Protein AF-A0A2G8LM24-F1 (afdb_monomer_lite)

Secondary structure (DSSP, 8-state):
--HHHHHHHTT----EEEESTTS-THHHHHHHHHT--EEEE-SSTT--HHHHHHHHHGGGS---GGGPEEEEEEEEEEE-TT--EEEEEEEE-TTEEEEEEEEEEE-SPPPTTS-SEEEEEE-TT--EE-TTSTTEEEETTTTEEEEE--SBPPSEEEEEEEEES-TTS-EEEEEEEEEEESSTTPPPEEEEEEEE-S---TTS-PPPEEEEEEEETTEE-TT--EEEEE--TTS--EEEEEP--S---

Sequence (249 aa):
MSMLDEYIRNDVTIDAVAITTAASPNLVELTTSTGGRLYLQTDSPSSTGLRDALNANSGGAAISDFGTRVQLQLAVAVFGVGDRRMQGSVVIDETVGRLTTFEFTYFHPNPPGRAAVSITVTSPSGQTFHRFSQVYEDDLAFKKVIIRIPDIAEPGEWRYVIYNQDTTVAHDVIVSIASYLSQEGVDPIIISSFLCGLRIGVDNNKEVVVYADVRRRFFPVVGSTVIATVETPIGVPVELQLNDNGAGM

Organism: Stichopus japonicus (NCBI:txid307972)

pLDDT: mean 82.22, std 14.05, range [34.19, 98.44]

Radius of gyration: 20.58 Å; chains: 1; bounding box: 59×48×51 Å

Foldseek 3Di:
DDPLVVCCVVLHADEDEAEELPGDPVNLVSNLSSVHYYFYQYPDPQGCRVVLSVVVPVPPDPDALQNDKFWQDKGKDWAAQPRFKDKDKTFDALFWFAFKKKKKAKDDQQDPPHAQKWKWKAAPVGDIDTPVDPQWDQPNVRSMIMGTDPQGGDGGMMMMMIGGNHSHHIIMMIITIITGTNDPPRFDWDKDKDWDDNDPDPPDPTDIDIDMFTDGPPHGDPPDFDWDWDDDSPDDIDIDTDDPPVPPD

Structure (mmCIF, N/CA/C/O backbone):
data_AF-A0A2G8LM24-F1
#
_entry.id   AF-A0A2G8LM24-F1
#
loop_
_atom_site.group_PDB
_atom_site.id
_atom_site.type_symbol
_atom_site.label_atom_id
_atom_site.label_alt_id
_atom_site.label_comp_id
_atom_site.label_asym_id
_atom_site.label_entity_id
_atom_site.label_seq_id
_atom_site.pdbx_PDB_ins_code
_atom_site.Cartn_x
_atom_site.Cartn_y
_atom_site.Cartn_z
_atom_site.occupancy
_atom_site.B_iso_or_equiv
_atom_site.auth_seq_id
_atom_site.auth_comp_id
_atom_site.auth_asym_id
_atom_site.auth_atom_id
_atom_site.pdbx_PDB_model_num
ATOM 1 N N . MET A 1 1 ? 39.903 -14.310 -17.449 1.00 56.62 1 MET A N 1
ATOM 2 C CA . MET A 1 1 ? 38.569 -14.938 -17.387 1.00 56.62 1 MET A CA 1
ATOM 3 C C . MET A 1 1 ? 37.718 -14.015 -16.544 1.00 56.62 1 MET A C 1
ATOM 5 O O . MET A 1 1 ? 38.196 -13.641 -15.478 1.00 56.62 1 MET A O 1
ATOM 9 N N . SER A 1 2 ? 36.592 -13.523 -17.060 1.00 80.62 2 SER A N 1
ATOM 10 C CA . SER A 1 2 ? 35.772 -12.577 -16.298 1.00 80.62 2 SER A CA 1
ATOM 11 C C . SER A 1 2 ? 34.953 -13.323 -15.241 1.00 80.62 2 SER A C 1
ATOM 13 O O . SER A 1 2 ? 34.679 -14.512 -15.395 1.00 80.62 2 SER A O 1
ATOM 15 N N . MET A 1 3 ? 34.560 -12.629 -14.172 1.00 81.12 3 MET A N 1
ATOM 16 C CA . MET A 1 3 ? 33.678 -13.186 -13.138 1.00 81.12 3 MET A CA 1
ATOM 17 C C . MET A 1 3 ? 32.321 -13.618 -13.727 1.00 81.12 3 MET A C 1
ATOM 19 O O . MET A 1 3 ? 31.734 -14.600 -13.289 1.00 81.12 3 MET A O 1
ATOM 23 N N . LEU A 1 4 ? 31.857 -12.929 -14.776 1.00 83.31 4 LEU A N 1
ATOM 24 C CA . LEU A 1 4 ? 30.632 -13.271 -15.495 1.00 83.31 4 LEU A CA 1
ATOM 25 C C . LEU A 1 4 ? 30.734 -14.626 -16.215 1.00 83.31 4 LEU A C 1
ATOM 27 O O . LEU A 1 4 ? 29.811 -15.433 -16.130 1.00 83.31 4 LEU A O 1
ATOM 31 N N . ASP A 1 5 ? 31.871 -14.910 -16.860 1.00 85.88 5 ASP A N 1
ATOM 32 C CA . ASP A 1 5 ? 32.105 -16.199 -17.533 1.00 85.88 5 ASP A CA 1
ATOM 33 C C . ASP A 1 5 ? 32.083 -17.373 -16.546 1.00 85.88 5 ASP A C 1
ATOM 35 O O . ASP A 1 5 ? 31.736 -18.500 -16.904 1.00 85.88 5 ASP A O 1
ATOM 39 N N . GLU A 1 6 ? 32.485 -17.118 -15.300 1.00 89.75 6 GLU A N 1
ATOM 40 C CA . GLU A 1 6 ? 32.458 -18.102 -14.226 1.00 89.75 6 GLU A CA 1
ATOM 41 C C . GLU A 1 6 ? 31.028 -18.383 -13.753 1.00 89.75 6 GLU A C 1
ATOM 43 O O . GLU A 1 6 ? 30.678 -19.549 -13.582 1.00 89.75 6 GLU A O 1
ATOM 48 N N . TYR A 1 7 ? 30.177 -17.362 -13.617 1.00 89.19 7 TYR A N 1
ATOM 49 C CA . TYR A 1 7 ? 28.769 -17.555 -13.249 1.00 89.19 7 TYR A CA 1
ATOM 50 C C . TYR A 1 7 ? 27.999 -18.364 -14.288 1.00 89.19 7 TYR A C 1
ATOM 52 O O . TYR A 1 7 ? 27.331 -19.333 -13.936 1.00 89.19 7 TYR A O 1
ATOM 60 N N . ILE A 1 8 ? 28.164 -18.032 -15.570 1.00 86.94 8 ILE A N 1
ATOM 61 C CA . ILE A 1 8 ? 27.498 -18.746 -16.667 1.00 86.94 8 ILE A CA 1
ATOM 62 C C . ILE A 1 8 ? 27.958 -20.208 -16.714 1.00 86.94 8 ILE A C 1
ATOM 64 O O . ILE A 1 8 ? 27.146 -21.115 -16.870 1.00 86.94 8 ILE A O 1
ATOM 68 N N . ARG A 1 9 ? 29.263 -20.464 -16.551 1.00 90.06 9 ARG A N 1
ATOM 69 C CA . ARG A 1 9 ? 29.802 -21.833 -16.578 1.00 90.06 9 ARG A CA 1
ATOM 70 C C . ARG A 1 9 ? 29.302 -22.690 -15.415 1.00 90.06 9 ARG A C 1
ATOM 72 O O . ARG A 1 9 ? 29.170 -23.898 -15.582 1.00 90.06 9 ARG A O 1
ATOM 79 N N . ASN A 1 10 ? 29.078 -22.078 -14.256 1.00 90.62 10 ASN A N 1
ATOM 80 C CA . ASN A 1 10 ? 28.607 -22.763 -13.055 1.00 90.62 10 ASN A CA 1
ATOM 81 C C . ASN A 1 10 ? 27.074 -22.770 -12.922 1.00 90.62 10 ASN A C 1
ATOM 83 O O . ASN A 1 10 ? 26.583 -23.130 -11.857 1.00 90.62 10 ASN A O 1
ATOM 87 N N . ASP A 1 11 ? 26.337 -22.383 -13.971 1.00 88.06 11 ASP A N 1
ATOM 88 C CA . ASP A 1 11 ? 24.866 -22.349 -13.986 1.00 88.06 11 ASP A CA 1
ATOM 89 C C . ASP A 1 11 ? 24.276 -21.501 -12.839 1.00 88.06 11 ASP A C 1
ATOM 91 O O . ASP A 1 11 ? 23.285 -21.847 -12.199 1.00 88.06 11 ASP A O 1
ATOM 95 N N . VAL A 1 12 ? 24.943 -20.382 -12.530 1.00 89.12 12 VAL A N 1
ATOM 96 C CA . VAL A 1 12 ? 24.529 -19.445 -11.481 1.00 89.12 12 VAL A CA 1
ATOM 97 C C . VAL A 1 12 ? 23.612 -18.387 -12.081 1.00 89.12 12 VAL A C 1
ATOM 99 O O . VAL A 1 12 ? 24.047 -17.600 -12.921 1.00 89.12 12 VAL A O 1
ATOM 102 N N . THR A 1 13 ? 22.374 -18.315 -11.592 1.00 83.56 13 THR A N 1
ATOM 103 C CA . THR A 1 13 ? 21.420 -17.239 -11.898 1.00 83.56 13 THR A CA 1
ATOM 104 C C . THR A 1 13 ? 21.580 -16.083 -10.910 1.00 83.56 13 THR A C 1
ATOM 106 O O . THR A 1 13 ? 21.601 -16.303 -9.698 1.00 83.56 13 THR A O 1
ATOM 109 N N . ILE A 1 14 ? 21.685 -14.846 -11.409 1.00 84.69 14 ILE A N 1
ATOM 110 C CA . ILE A 1 14 ? 21.817 -13.644 -10.574 1.00 84.69 14 ILE A CA 1
ATOM 111 C C . ILE A 1 14 ? 20.586 -12.760 -10.736 1.00 84.69 14 ILE A C 1
ATOM 113 O O . ILE A 1 14 ? 20.402 -12.145 -11.784 1.00 84.69 14 ILE A O 1
ATOM 117 N N . ASP A 1 15 ? 19.811 -12.624 -9.663 1.00 83.75 15 ASP A N 1
ATOM 118 C CA . ASP A 1 15 ? 18.812 -11.565 -9.527 1.00 83.75 15 ASP A CA 1
ATOM 119 C C . ASP A 1 15 ? 19.445 -10.327 -8.879 1.00 83.75 15 ASP A C 1
ATOM 121 O O . ASP A 1 15 ? 20.231 -10.437 -7.934 1.00 83.75 15 ASP A O 1
ATOM 125 N N . ALA A 1 16 ? 19.101 -9.133 -9.362 1.00 84.62 16 ALA A N 1
ATOM 126 C CA . ALA A 1 16 ? 19.636 -7.879 -8.841 1.00 84.62 16 ALA A CA 1
ATOM 127 C C . ALA A 1 16 ? 18.543 -6.843 -8.574 1.00 84.62 16 ALA A C 1
ATOM 129 O O . ALA A 1 16 ? 17.555 -6.736 -9.301 1.00 84.62 16 ALA A O 1
ATOM 130 N N . VAL A 1 17 ? 18.776 -6.025 -7.546 1.00 86.06 17 VAL A N 1
ATOM 131 C CA . VAL A 1 17 ? 17.967 -4.845 -7.233 1.00 86.06 17 VAL A CA 1
ATOM 132 C C . VAL A 1 17 ? 18.848 -3.611 -7.363 1.00 86.06 17 VAL A C 1
ATOM 134 O O . VAL A 1 17 ? 19.755 -3.392 -6.562 1.00 86.06 17 VAL A O 1
ATOM 137 N N . ALA A 1 18 ? 18.593 -2.815 -8.394 1.00 86.75 18 ALA A N 1
ATOM 138 C CA . ALA A 1 18 ? 19.191 -1.507 -8.583 1.00 86.75 18 ALA A CA 1
ATOM 139 C C . ALA A 1 18 ? 18.440 -0.493 -7.712 1.00 86.75 18 ALA A C 1
ATOM 141 O O . ALA A 1 18 ? 17.243 -0.289 -7.889 1.00 86.75 18 ALA A O 1
ATOM 142 N N . ILE A 1 19 ? 19.134 0.122 -6.756 1.00 84.75 19 ILE A N 1
ATOM 143 C CA . ILE A 1 19 ? 18.567 1.155 -5.884 1.00 84.75 19 ILE A CA 1
ATOM 144 C C . ILE A 1 19 ? 19.110 2.503 -6.344 1.00 84.75 19 ILE A C 1
ATOM 146 O O . ILE A 1 19 ? 20.329 2.660 -6.412 1.00 84.75 19 ILE A O 1
ATOM 150 N N . THR A 1 20 ? 18.215 3.461 -6.588 1.00 81.88 20 THR A N 1
ATOM 151 C CA . THR A 1 20 ? 18.439 4.791 -7.188 1.00 81.88 20 THR A CA 1
ATOM 152 C C . THR A 1 20 ? 18.642 4.776 -8.703 1.00 81.88 20 THR A C 1
ATOM 154 O O . THR A 1 20 ? 19.037 3.773 -9.302 1.00 81.88 20 THR A O 1
ATOM 157 N N . THR A 1 21 ? 18.423 5.930 -9.335 1.00 80.19 21 THR A N 1
ATOM 158 C CA . THR A 1 21 ? 18.701 6.133 -10.769 1.00 80.19 21 THR A CA 1
ATOM 159 C C . THR A 1 21 ? 20.199 6.125 -11.096 1.00 80.19 21 THR A C 1
ATOM 161 O O . THR A 1 21 ? 20.579 5.933 -12.250 1.00 80.19 21 THR A O 1
ATOM 164 N N . ALA A 1 22 ? 21.058 6.266 -10.080 1.00 83.06 22 ALA A N 1
ATOM 165 C CA . ALA A 1 22 ? 22.516 6.219 -10.186 1.00 83.06 22 ALA A CA 1
ATOM 166 C C . ALA A 1 22 ? 23.106 4.803 -10.019 1.00 83.06 22 ALA A C 1
ATOM 168 O O . ALA A 1 22 ? 24.329 4.644 -9.954 1.00 83.06 22 ALA A O 1
ATOM 169 N N . ALA A 1 23 ? 22.261 3.771 -9.916 1.00 81.94 23 ALA A N 1
ATOM 170 C CA . ALA A 1 23 ? 22.704 2.389 -9.800 1.00 81.94 23 ALA A CA 1
ATOM 171 C C . ALA A 1 23 ? 23.573 1.951 -10.995 1.00 81.94 23 ALA A C 1
ATOM 173 O O . ALA A 1 23 ? 23.405 2.406 -12.126 1.00 81.94 23 ALA A O 1
ATOM 174 N N . SER A 1 24 ? 24.511 1.034 -10.738 1.00 80.75 24 SER A N 1
ATOM 175 C CA . SER A 1 24 ? 25.479 0.597 -11.749 1.00 80.75 24 SER A CA 1
ATOM 176 C C . SER A 1 24 ? 24.794 -0.070 -12.953 1.00 80.75 24 SER A C 1
ATOM 178 O O . SER A 1 24 ? 24.070 -1.054 -12.764 1.00 80.75 24 SER A O 1
ATOM 180 N N . PRO A 1 25 ? 25.074 0.371 -14.196 1.00 77.19 25 PRO A N 1
ATOM 181 C CA . PRO A 1 25 ? 24.492 -0.230 -15.398 1.00 77.19 25 PRO A CA 1
ATOM 182 C C . PRO A 1 25 ? 24.966 -1.673 -15.626 1.00 77.19 25 PRO A C 1
ATOM 184 O O . PRO A 1 25 ? 24.280 -2.451 -16.286 1.00 77.19 25 PRO A O 1
ATOM 187 N N . ASN A 1 26 ? 26.091 -2.073 -15.021 1.00 82.06 26 ASN A N 1
ATOM 188 C CA . ASN A 1 26 ? 26.637 -3.430 -15.133 1.00 82.06 26 ASN A CA 1
ATOM 189 C C . ASN A 1 26 ? 25.689 -4.501 -14.557 1.00 82.06 26 ASN A C 1
ATOM 191 O O . ASN A 1 26 ? 25.803 -5.675 -14.905 1.00 82.06 26 ASN A O 1
ATOM 195 N N . LEU A 1 27 ? 24.736 -4.115 -13.697 1.00 82.88 27 LEU A N 1
ATOM 196 C CA . LEU A 1 27 ? 23.710 -5.023 -13.171 1.00 82.88 27 LEU A CA 1
ATOM 197 C C . LEU A 1 27 ? 22.793 -5.567 -14.277 1.00 82.88 27 LEU A C 1
ATOM 199 O O . LEU A 1 27 ? 22.326 -6.701 -14.182 1.00 82.88 27 LEU A O 1
ATOM 203 N N . VAL A 1 28 ? 22.577 -4.795 -15.347 1.00 81.12 28 VAL A N 1
ATOM 204 C CA . VAL A 1 28 ? 21.793 -5.230 -16.512 1.00 81.12 28 VAL A CA 1
ATOM 205 C C . VAL A 1 28 ? 22.499 -6.375 -17.232 1.00 81.12 28 VAL A C 1
ATOM 207 O O . VAL A 1 28 ? 21.876 -7.383 -17.560 1.00 81.12 28 VAL A O 1
ATOM 210 N N . GLU A 1 29 ? 23.808 -6.246 -17.452 1.00 82.12 29 GLU A N 1
ATOM 211 C CA . GLU A 1 29 ? 24.601 -7.270 -18.135 1.00 82.12 29 GLU A CA 1
ATOM 212 C C . GLU A 1 29 ? 24.690 -8.555 -17.307 1.00 82.12 29 GLU A C 1
ATOM 214 O O . GLU A 1 29 ? 24.510 -9.645 -17.852 1.00 82.12 29 GLU A O 1
ATOM 219 N N . LEU A 1 30 ? 24.896 -8.431 -15.992 1.00 83.56 30 LEU A N 1
ATOM 220 C CA . LEU A 1 30 ? 24.971 -9.566 -15.069 1.00 83.56 30 LEU A CA 1
ATOM 221 C C . LEU A 1 30 ? 23.670 -10.375 -15.031 1.00 83.56 30 LEU A C 1
ATOM 223 O O . LEU A 1 30 ? 23.699 -11.592 -15.211 1.00 83.56 30 LEU A O 1
ATOM 227 N N . THR A 1 31 ? 22.535 -9.706 -14.832 1.00 84.31 31 THR A N 1
ATOM 228 C CA . THR A 1 31 ? 21.215 -10.359 -14.754 1.00 84.31 31 THR A CA 1
ATOM 229 C C . THR A 1 31 ? 20.830 -10.985 -16.093 1.00 84.31 31 THR A C 1
ATOM 231 O O . THR A 1 31 ? 20.528 -12.173 -16.159 1.00 84.31 31 THR A O 1
ATOM 234 N N . THR A 1 32 ? 20.956 -10.234 -17.194 1.00 79.19 32 THR A N 1
ATOM 235 C CA . THR A 1 32 ? 20.586 -10.716 -18.536 1.00 79.19 32 THR A CA 1
ATOM 236 C C . THR A 1 32 ? 21.427 -11.917 -18.968 1.00 79.19 32 THR A C 1
ATOM 238 O O . THR A 1 32 ? 20.904 -12.858 -19.561 1.00 79.19 32 THR A O 1
ATOM 241 N N . SER A 1 33 ? 22.731 -11.901 -18.683 1.00 80.75 33 SER A N 1
ATOM 242 C CA . SER A 1 33 ? 23.648 -12.959 -19.127 1.00 80.75 33 SER A CA 1
ATOM 243 C C . SER A 1 33 ? 23.535 -14.241 -18.300 1.00 80.75 33 SER A C 1
ATOM 245 O O . SER A 1 33 ? 23.891 -15.308 -18.791 1.00 80.75 33 SER A O 1
ATOM 247 N N . THR A 1 34 ? 23.030 -14.149 -17.067 1.00 84.69 34 THR A N 1
ATOM 248 C CA . THR A 1 34 ? 22.798 -15.298 -16.175 1.00 84.69 34 THR A CA 1
ATOM 249 C C . THR A 1 34 ? 21.340 -15.773 -16.167 1.00 84.69 34 THR A C 1
ATOM 251 O O . THR A 1 34 ? 20.999 -16.709 -15.448 1.00 84.69 34 THR A O 1
ATOM 254 N N . GLY A 1 35 ? 20.469 -15.138 -16.963 1.00 78.56 35 GLY A N 1
ATOM 255 C CA . GLY A 1 35 ? 19.037 -15.449 -17.021 1.00 78.56 35 GLY A CA 1
ATOM 256 C C . GLY A 1 35 ? 18.244 -15.023 -15.780 1.00 78.56 35 GLY A C 1
ATOM 257 O O . GLY A 1 35 ? 17.120 -15.486 -15.598 1.00 78.56 35 GLY A O 1
ATOM 258 N N . GLY A 1 36 ? 18.817 -14.175 -14.925 1.00 78.44 36 GLY A N 1
ATOM 259 C CA . GLY A 1 36 ? 18.148 -13.647 -13.740 1.00 78.44 36 GLY A CA 1
ATOM 260 C C . GLY A 1 36 ? 17.340 -12.380 -14.015 1.00 78.44 36 GLY A C 1
ATOM 261 O O . GLY A 1 36 ? 17.227 -11.901 -15.146 1.00 78.44 36 GLY A O 1
ATOM 262 N N . ARG A 1 37 ? 16.746 -11.833 -12.957 1.00 79.69 37 ARG A N 1
ATOM 263 C CA . ARG A 1 37 ? 15.811 -10.705 -12.988 1.00 79.69 37 ARG A CA 1
ATOM 264 C C . ARG A 1 37 ? 16.464 -9.434 -12.462 1.00 79.69 37 ARG A C 1
ATOM 266 O O . ARG A 1 37 ? 17.217 -9.455 -11.492 1.00 79.69 37 ARG A O 1
ATOM 273 N N . LEU A 1 38 ? 16.126 -8.306 -13.077 1.00 81.94 38 LEU A N 1
ATOM 274 C CA . LEU A 1 38 ? 16.531 -6.982 -12.620 1.00 81.94 38 LEU A CA 1
ATOM 275 C C . LEU A 1 38 ? 15.306 -6.202 -12.156 1.00 81.94 38 LEU A C 1
ATOM 277 O O . LEU A 1 38 ? 14.361 -6.019 -12.921 1.00 81.94 38 LEU A O 1
ATOM 281 N N . TYR A 1 39 ? 15.370 -5.685 -10.936 1.00 83.00 39 TYR A N 1
ATOM 282 C CA . TYR A 1 39 ? 14.397 -4.740 -10.401 1.00 83.00 39 TYR A CA 1
ATOM 283 C C . TYR A 1 39 ? 15.057 -3.381 -10.216 1.00 83.00 39 TYR A C 1
ATOM 285 O O . TYR A 1 39 ? 16.223 -3.304 -9.823 1.00 83.00 39 TYR A O 1
ATOM 293 N N . LEU A 1 40 ? 14.312 -2.311 -10.476 1.00 81.31 40 LEU A N 1
ATOM 294 C CA . LEU A 1 40 ? 14.790 -0.942 -10.333 1.00 81.31 40 LEU A CA 1
ATOM 295 C C . LEU A 1 40 ? 13.912 -0.194 -9.335 1.00 81.31 40 LEU A C 1
ATOM 297 O O . LEU A 1 40 ? 12.732 0.017 -9.584 1.00 81.31 40 LEU A O 1
ATOM 301 N N . GLN A 1 41 ? 14.510 0.236 -8.231 1.00 82.69 41 GLN A N 1
ATOM 302 C CA . GLN A 1 41 ? 13.952 1.262 -7.367 1.00 82.69 41 GLN A CA 1
ATOM 303 C C . GLN A 1 41 ? 14.508 2.613 -7.825 1.00 82.69 41 GLN A C 1
ATOM 305 O O . GLN A 1 41 ? 15.678 2.903 -7.576 1.00 82.69 41 GLN A O 1
ATOM 310 N N . THR A 1 42 ? 13.697 3.432 -8.495 1.00 82.25 42 THR A N 1
ATOM 311 C CA . THR A 1 42 ? 14.103 4.796 -8.858 1.00 82.25 42 THR A CA 1
ATOM 312 C C . THR A 1 42 ? 14.087 5.718 -7.635 1.00 82.25 42 THR A C 1
ATOM 314 O O . THR A 1 42 ? 13.618 5.351 -6.554 1.00 82.25 42 THR A O 1
ATOM 317 N N . ASP A 1 43 ? 14.600 6.936 -7.810 1.00 77.62 43 ASP A N 1
ATOM 318 C CA . ASP A 1 43 ? 14.520 7.995 -6.796 1.00 77.62 43 ASP A CA 1
ATOM 319 C C . ASP A 1 43 ? 13.113 8.611 -6.703 1.00 77.62 43 ASP A C 1
ATOM 321 O O . ASP A 1 43 ? 12.868 9.477 -5.863 1.00 77.62 43 ASP A O 1
ATOM 325 N N . SER A 1 44 ? 12.178 8.171 -7.558 1.00 74.81 44 SER A N 1
ATOM 326 C CA . SER A 1 44 ? 10.781 8.573 -7.467 1.00 74.81 44 SER A CA 1
ATOM 327 C C . SER A 1 44 ? 10.153 8.020 -6.184 1.00 74.81 44 SER A C 1
ATOM 329 O O . SER A 1 44 ? 10.283 6.822 -5.908 1.00 74.81 44 SER A O 1
ATOM 331 N N . PRO A 1 45 ? 9.386 8.829 -5.432 1.00 64.00 45 PRO A N 1
ATOM 332 C CA . PRO A 1 45 ? 8.647 8.337 -4.274 1.00 64.00 45 PRO A CA 1
ATOM 333 C C . PRO A 1 45 ? 7.602 7.277 -4.657 1.00 64.00 45 PRO A C 1
ATOM 335 O O . PRO A 1 45 ? 7.201 6.492 -3.800 1.00 64.00 45 PRO A O 1
ATOM 338 N N . SER A 1 46 ? 7.156 7.244 -5.924 1.00 67.44 46 SER A N 1
ATOM 339 C CA . SER A 1 46 ? 6.174 6.276 -6.442 1.00 67.44 46 SER A CA 1
ATOM 340 C C . SER A 1 46 ? 6.761 4.916 -6.797 1.00 67.44 46 SER A C 1
ATOM 342 O O . SER A 1 46 ? 5.999 3.980 -7.022 1.00 67.44 46 SER A O 1
ATOM 344 N N . SER A 1 47 ? 8.088 4.804 -6.863 1.00 72.12 47 SER A N 1
ATOM 345 C CA . SER A 1 47 ? 8.748 3.601 -7.353 1.00 72.12 47 SER A CA 1
ATOM 346 C C . SER A 1 47 ? 8.553 2.432 -6.394 1.00 72.12 47 SER A C 1
ATOM 348 O O . SER A 1 47 ? 8.825 2.542 -5.194 1.00 72.12 47 SER A O 1
ATOM 350 N N . THR A 1 48 ? 8.158 1.282 -6.937 1.00 72.25 48 THR A N 1
ATOM 351 C CA . THR A 1 48 ? 7.841 0.062 -6.176 1.00 72.25 48 THR A CA 1
ATOM 352 C C . THR A 1 48 ? 8.885 -1.043 -6.312 1.00 72.25 48 THR A C 1
ATOM 354 O O . THR A 1 48 ? 8.782 -2.064 -5.628 1.00 72.25 48 THR A O 1
ATOM 357 N N . GLY A 1 49 ? 9.923 -0.840 -7.130 1.00 75.12 49 GLY A N 1
ATOM 358 C CA . GLY A 1 49 ? 10.829 -1.906 -7.560 1.00 75.12 49 GLY A CA 1
ATOM 359 C C . GLY A 1 49 ? 11.543 -2.670 -6.443 1.00 75.12 49 GLY A C 1
ATOM 360 O O . GLY A 1 49 ? 11.767 -3.870 -6.583 1.00 75.12 49 GLY A O 1
ATOM 361 N N . LEU A 1 50 ? 11.851 -2.042 -5.301 1.00 79.50 50 LEU A N 1
ATOM 362 C CA . LEU A 1 50 ? 12.421 -2.773 -4.159 1.00 79.50 50 LEU A CA 1
ATOM 363 C C . LEU A 1 50 ? 11.428 -3.793 -3.576 1.00 79.50 50 LEU A C 1
ATOM 365 O O . LEU A 1 50 ? 11.818 -4.891 -3.176 1.00 79.50 50 LEU A O 1
ATOM 369 N N . ARG A 1 51 ? 10.142 -3.436 -3.510 1.00 70.31 51 ARG A N 1
ATOM 370 C CA . ARG A 1 51 ? 9.096 -4.335 -3.004 1.00 70.31 51 ARG A CA 1
ATOM 371 C C . ARG A 1 51 ? 8.767 -5.413 -4.022 1.00 70.31 51 ARG A C 1
ATOM 373 O O . ARG A 1 51 ? 8.584 -6.556 -3.619 1.00 70.31 51 ARG A O 1
ATOM 380 N N . ASP A 1 52 ? 8.769 -5.073 -5.305 1.00 74.69 52 ASP A N 1
ATOM 381 C CA . ASP A 1 52 ? 8.567 -6.041 -6.385 1.00 74.69 52 ASP A CA 1
ATOM 382 C C . ASP A 1 52 ? 9.669 -7.106 -6.371 1.00 74.69 52 ASP A C 1
ATOM 384 O O . ASP A 1 52 ? 9.375 -8.300 -6.433 1.00 74.69 52 ASP A O 1
ATOM 388 N N . ALA A 1 53 ? 10.921 -6.693 -6.146 1.00 76.12 53 ALA A N 1
ATOM 389 C CA . ALA A 1 53 ? 12.040 -7.612 -5.967 1.00 76.12 53 ALA A CA 1
ATOM 390 C C . ALA A 1 53 ? 11.850 -8.562 -4.779 1.00 76.12 53 ALA A C 1
ATOM 392 O O . ALA A 1 53 ? 12.079 -9.768 -4.891 1.00 76.12 53 ALA A O 1
ATOM 393 N N . LEU A 1 54 ? 11.426 -8.026 -3.630 1.00 72.25 54 LEU A N 1
ATOM 394 C CA . LEU A 1 54 ? 11.208 -8.827 -2.428 1.00 72.25 54 LEU A CA 1
ATOM 395 C C . LEU A 1 54 ? 10.039 -9.803 -2.605 1.00 72.25 54 LEU A C 1
ATOM 397 O O . LEU A 1 54 ? 10.143 -10.954 -2.191 1.00 72.25 54 LEU A O 1
ATOM 401 N N . ASN A 1 55 ? 8.951 -9.361 -3.239 1.00 66.69 55 ASN A N 1
ATOM 402 C CA . ASN A 1 55 ? 7.787 -10.195 -3.529 1.00 66.69 55 ASN A CA 1
ATOM 403 C C . ASN A 1 55 ? 8.115 -11.312 -4.522 1.00 66.69 55 ASN A C 1
ATOM 405 O O . ASN A 1 55 ? 7.652 -12.435 -4.358 1.00 66.69 55 ASN A O 1
ATOM 409 N N . ALA A 1 56 ? 8.929 -11.035 -5.538 1.00 67.44 56 ALA A N 1
ATOM 410 C CA . ALA A 1 56 ? 9.321 -12.054 -6.501 1.00 67.44 56 ALA A CA 1
ATOM 411 C C . ALA A 1 56 ? 10.243 -13.125 -5.898 1.00 67.44 56 ALA A C 1
ATOM 413 O O . ALA A 1 56 ? 10.184 -14.282 -6.311 1.00 67.44 56 ALA A O 1
ATOM 414 N N . ASN A 1 57 ? 11.059 -12.749 -4.909 1.00 62.50 57 ASN A N 1
ATOM 415 C CA . ASN A 1 57 ? 12.037 -13.639 -4.284 1.00 62.50 57 ASN A CA 1
ATOM 416 C C . ASN A 1 57 ? 11.533 -14.294 -2.985 1.00 62.50 57 ASN A C 1
ATOM 418 O O . ASN A 1 57 ? 12.205 -15.167 -2.437 1.00 62.50 57 ASN A O 1
ATOM 422 N N . SER A 1 58 ? 10.349 -13.923 -2.487 1.00 57.84 58 SER A N 1
ATOM 423 C CA . SER A 1 58 ? 9.745 -14.535 -1.294 1.00 57.84 58 SER A CA 1
ATOM 424 C C . SER A 1 58 ? 9.124 -15.916 -1.560 1.00 57.84 58 SER A C 1
ATOM 426 O O . SER A 1 58 ? 8.880 -16.662 -0.613 1.00 57.84 58 SER A O 1
ATOM 428 N N . GLY A 1 59 ? 8.950 -16.305 -2.830 1.00 49.94 59 GLY A N 1
ATOM 429 C CA . GLY A 1 59 ? 8.364 -17.587 -3.252 1.00 49.94 59 GLY A CA 1
ATOM 430 C C . GLY A 1 59 ? 9.248 -18.834 -3.078 1.00 49.94 59 GLY A C 1
ATOM 431 O O . GLY A 1 59 ? 8.861 -19.912 -3.519 1.00 49.94 59 GLY A O 1
ATOM 432 N N . GLY A 1 60 ? 10.434 -18.712 -2.469 1.00 42.41 60 GLY A N 1
ATOM 433 C CA . GLY A 1 60 ? 11.391 -19.818 -2.306 1.00 42.41 60 GLY A CA 1
ATOM 434 C C . GLY A 1 60 ? 11.250 -20.644 -1.022 1.00 42.41 60 GLY A C 1
ATOM 435 O O . GLY A 1 60 ? 11.875 -21.697 -0.902 1.00 42.41 60 GLY A O 1
ATOM 436 N N . ALA A 1 61 ? 10.449 -20.204 -0.051 1.00 40.50 61 ALA A N 1
ATOM 437 C CA . ALA A 1 61 ? 10.199 -20.956 1.176 1.00 40.50 61 ALA A CA 1
ATOM 438 C C . ALA A 1 61 ? 8.747 -21.430 1.192 1.00 40.50 61 ALA A C 1
ATOM 440 O O . ALA A 1 61 ? 7.858 -20.685 0.798 1.00 40.50 61 ALA A O 1
ATOM 441 N N . ALA A 1 62 ? 8.518 -22.656 1.665 1.00 40.62 62 ALA A N 1
ATOM 442 C CA . ALA A 1 62 ? 7.217 -23.290 1.879 1.00 40.62 62 ALA A CA 1
ATOM 443 C C . ALA A 1 62 ? 6.357 -22.550 2.929 1.00 40.62 62 ALA A C 1
ATOM 445 O O . ALA A 1 62 ? 5.981 -23.099 3.963 1.00 40.62 62 ALA A O 1
ATOM 446 N N . ILE A 1 63 ? 6.083 -21.274 2.689 1.00 49.22 63 ILE A N 1
ATOM 447 C CA . ILE A 1 63 ? 5.128 -20.466 3.419 1.00 49.22 63 ILE A CA 1
ATOM 448 C C . ILE A 1 63 ? 3.795 -20.833 2.783 1.00 49.22 63 ILE A C 1
ATOM 450 O O . ILE A 1 63 ? 3.571 -20.564 1.608 1.00 49.22 63 ILE A O 1
ATOM 454 N N . SER A 1 64 ? 2.934 -21.523 3.531 1.00 55.44 64 SER A N 1
ATOM 455 C CA . SER A 1 64 ? 1.538 -21.719 3.129 1.00 55.44 64 SER A CA 1
ATOM 456 C C . SER A 1 64 ? 0.968 -20.392 2.621 1.00 55.44 64 SER A C 1
ATOM 458 O O . SER A 1 64 ? 1.211 -19.380 3.281 1.00 55.44 64 SER A O 1
ATOM 460 N N . ASP A 1 65 ? 0.181 -20.385 1.541 1.00 61.44 65 ASP A N 1
ATOM 461 C CA . ASP A 1 65 ? -0.408 -19.158 0.971 1.00 61.44 65 ASP A CA 1
ATOM 462 C C . ASP A 1 65 ? -1.132 -18.305 2.035 1.00 61.44 65 ASP A C 1
ATOM 464 O O . ASP A 1 65 ? -1.158 -17.079 1.969 1.00 61.44 65 ASP A O 1
ATOM 468 N N . PHE A 1 66 ? -1.630 -18.951 3.095 1.00 65.06 66 PHE A N 1
ATOM 469 C CA . PHE A 1 66 ? -2.239 -18.328 4.270 1.00 65.06 66 PHE A CA 1
ATOM 470 C C . PHE A 1 66 ? -1.317 -17.401 5.083 1.00 65.06 66 PHE A C 1
ATOM 472 O O . PHE A 1 66 ? -1.787 -16.448 5.712 1.00 65.06 66 PHE A O 1
ATOM 479 N N . GLY A 1 67 ? -0.010 -17.661 5.080 1.00 66.94 67 GLY A N 1
ATOM 480 C CA . GLY A 1 67 ? 1.025 -16.835 5.704 1.00 66.94 67 GLY A CA 1
ATOM 481 C C . GLY A 1 67 ? 1.523 -15.693 4.815 1.00 66.94 67 GLY A C 1
ATOM 482 O O . GLY A 1 67 ? 2.304 -14.864 5.283 1.00 66.94 67 GLY A O 1
ATOM 483 N N . THR A 1 68 ? 1.078 -15.629 3.561 1.00 72.38 68 THR A N 1
ATOM 484 C CA . THR A 1 68 ? 1.541 -14.638 2.591 1.00 72.38 68 THR A CA 1
ATOM 485 C C . THR A 1 68 ? 0.786 -13.322 2.764 1.00 72.38 68 THR A C 1
ATOM 487 O O . THR A 1 68 ? -0.445 -13.276 2.784 1.00 72.38 68 THR A O 1
ATOM 490 N N . ARG A 1 69 ? 1.539 -12.225 2.898 1.00 80.06 69 ARG A N 1
ATOM 491 C CA . ARG A 1 69 ? 0.992 -10.865 2.949 1.00 80.06 69 ARG A CA 1
ATOM 492 C C . ARG A 1 69 ? 0.601 -10.428 1.537 1.00 80.06 69 ARG A C 1
ATOM 494 O O . ARG A 1 69 ? 1.434 -10.446 0.638 1.00 80.06 69 ARG A O 1
ATOM 501 N N . VAL A 1 70 ? -0.636 -9.980 1.364 1.00 83.00 70 VAL A N 1
ATOM 502 C CA . VAL A 1 70 ? -1.170 -9.436 0.111 1.00 83.00 70 VAL A CA 1
ATOM 503 C C . VAL A 1 70 ? -1.122 -7.911 0.169 1.00 83.00 70 VAL A C 1
ATOM 505 O O . VAL A 1 70 ? -1.675 -7.296 1.084 1.00 83.00 70 VAL A O 1
ATOM 508 N N . GLN A 1 71 ? -0.456 -7.283 -0.800 1.00 85.06 71 GLN A N 1
ATOM 509 C CA . GLN A 1 71 ? -0.474 -5.829 -0.951 1.00 85.06 71 GLN A CA 1
ATOM 510 C C . GLN A 1 71 ? -1.759 -5.418 -1.676 1.00 85.06 71 GLN A C 1
ATOM 512 O O . GLN A 1 71 ? -1.971 -5.819 -2.814 1.00 85.06 71 GLN A O 1
ATOM 517 N N . LEU A 1 72 ? -2.596 -4.609 -1.028 1.00 88.56 72 LEU A N 1
ATOM 518 C CA . LEU A 1 72 ? -3.859 -4.134 -1.604 1.00 88.56 72 LEU A CA 1
ATOM 519 C C . LEU A 1 72 ? -3.701 -2.775 -2.283 1.00 88.56 72 LEU A C 1
ATOM 521 O O . LEU A 1 72 ? -4.325 -2.507 -3.303 1.00 88.56 72 LEU A O 1
ATOM 525 N N . GLN A 1 73 ? -2.861 -1.908 -1.719 1.00 88.56 73 GLN A N 1
ATOM 526 C CA . GLN A 1 73 ? -2.585 -0.598 -2.296 1.00 88.56 73 GLN A CA 1
ATOM 527 C C . GLN A 1 73 ? -1.186 -0.130 -1.926 1.00 88.56 73 GLN A C 1
ATOM 529 O O . GLN A 1 73 ? -0.789 -0.210 -0.762 1.00 88.56 73 GLN A O 1
ATOM 534 N N . LEU A 1 74 ? -0.462 0.402 -2.903 1.00 85.31 74 LEU A N 1
ATOM 535 C CA . LEU A 1 74 ? 0.768 1.150 -2.698 1.00 85.31 74 LEU A CA 1
ATOM 536 C C . LEU A 1 74 ? 0.679 2.427 -3.529 1.00 85.31 74 LEU A C 1
ATOM 538 O O . LEU A 1 74 ? 0.528 2.360 -4.743 1.00 85.31 74 LEU A O 1
ATOM 542 N N . ALA A 1 75 ? 0.692 3.576 -2.867 1.00 85.50 75 ALA A N 1
ATOM 543 C CA . ALA A 1 75 ? 0.491 4.865 -3.515 1.00 85.50 75 ALA A CA 1
ATOM 544 C C . ALA A 1 75 ? 1.297 5.961 -2.818 1.00 85.50 75 ALA A C 1
ATOM 546 O O . ALA A 1 75 ? 1.715 5.807 -1.669 1.00 85.50 75 ALA A O 1
ATOM 547 N N . VAL A 1 76 ? 1.466 7.090 -3.500 1.00 86.31 76 VAL A N 1
ATOM 548 C CA . VAL A 1 76 ? 2.083 8.292 -2.936 1.00 86.31 76 VAL A CA 1
ATOM 549 C C . VAL A 1 76 ? 1.064 9.413 -2.906 1.00 86.31 76 VAL A C 1
ATOM 551 O O . VAL A 1 76 ? 0.441 9.736 -3.913 1.00 86.31 76 VAL A O 1
ATOM 554 N N . ALA A 1 77 ? 0.927 10.018 -1.736 1.00 90.00 77 ALA A N 1
ATOM 555 C CA . ALA A 1 77 ? 0.185 11.241 -1.524 1.00 90.00 77 ALA A CA 1
ATOM 556 C C . ALA A 1 77 ? 1.159 12.422 -1.478 1.00 90.00 77 ALA A C 1
ATOM 558 O O . ALA A 1 77 ? 1.902 12.568 -0.508 1.00 90.00 77 ALA A O 1
ATOM 559 N N . VAL A 1 78 ? 1.149 13.249 -2.522 1.00 90.12 78 VAL A N 1
ATOM 560 C CA . VAL A 1 78 ? 1.975 14.462 -2.616 1.00 90.12 78 VAL A CA 1
ATOM 561 C C . VAL A 1 78 ? 1.246 15.623 -1.941 1.00 90.12 78 VAL A C 1
ATOM 563 O O . VAL A 1 78 ? 0.092 15.898 -2.272 1.00 90.12 78 VAL A O 1
ATOM 566 N N . PHE A 1 79 ? 1.914 16.306 -1.011 1.00 93.56 79 PHE A N 1
ATOM 567 C CA . PHE A 1 79 ? 1.429 17.533 -0.379 1.00 93.56 79 PHE A CA 1
ATOM 568 C C . PHE A 1 79 ? 2.303 18.715 -0.791 1.00 93.56 79 PHE A C 1
ATOM 570 O O . PHE A 1 79 ? 3.480 18.792 -0.438 1.00 93.56 79 PHE A O 1
ATOM 577 N N . GLY A 1 80 ? 1.714 19.673 -1.500 1.00 92.56 80 GLY A N 1
ATOM 578 C CA . GLY A 1 80 ? 2.294 20.987 -1.732 1.00 92.56 80 GLY A CA 1
ATOM 579 C C . GLY A 1 80 ? 2.164 21.910 -0.518 1.00 92.56 80 GLY A C 1
ATOM 580 O O . GLY A 1 80 ? 1.453 21.640 0.454 1.00 92.56 80 GLY A O 1
ATOM 581 N N . VAL A 1 81 ? 2.841 23.059 -0.583 1.00 92.06 81 VAL A N 1
ATOM 582 C CA . VAL A 1 81 ? 2.696 24.107 0.437 1.00 92.06 81 VAL A CA 1
ATOM 583 C C . VAL A 1 81 ? 1.245 24.596 0.453 1.00 92.06 81 VAL A C 1
ATOM 585 O O . VAL A 1 81 ? 0.708 25.017 -0.569 1.00 92.06 81 VAL A O 1
ATOM 588 N N . GLY A 1 82 ? 0.619 24.566 1.628 1.00 93.12 82 GLY A N 1
ATOM 589 C CA . GLY A 1 82 ? -0.783 24.936 1.826 1.00 93.12 82 GLY A CA 1
ATOM 590 C C . GLY A 1 82 ? -1.781 23.776 1.739 1.00 93.12 82 GLY A C 1
ATOM 591 O O . GLY A 1 82 ? -2.921 23.951 2.184 1.00 93.12 82 GLY A O 1
ATOM 592 N N . ASP A 1 83 ? -1.377 22.597 1.254 1.00 95.38 83 ASP A N 1
ATOM 593 C CA . ASP A 1 83 ? -2.272 21.444 1.146 1.00 95.38 83 ASP A CA 1
ATOM 594 C C . ASP A 1 83 ? -2.628 20.893 2.524 1.00 95.38 83 ASP A C 1
ATOM 596 O O . ASP A 1 83 ? -1.764 20.571 3.340 1.00 95.38 83 ASP A O 1
ATOM 600 N N . ARG A 1 84 ? -3.933 20.784 2.792 1.00 95.50 84 ARG A N 1
ATOM 601 C CA . ARG A 1 84 ? -4.457 20.461 4.131 1.00 95.50 84 ARG A CA 1
ATOM 602 C C . ARG A 1 84 ? -4.815 18.997 4.317 1.00 95.50 84 ARG A C 1
ATOM 604 O O . ARG A 1 84 ? -4.761 18.493 5.436 1.00 95.50 84 ARG A O 1
ATOM 611 N N . ARG A 1 85 ? -5.270 18.333 3.254 1.00 96.25 85 ARG A N 1
ATOM 612 C CA . ARG A 1 85 ? -5.675 16.929 3.314 1.00 96.25 85 ARG A CA 1
ATOM 613 C C . ARG A 1 85 ? -5.660 16.264 1.948 1.00 96.25 85 ARG A C 1
ATOM 615 O O . ARG A 1 85 ? -5.983 16.910 0.956 1.00 96.25 85 ARG A O 1
ATOM 622 N N . MET A 1 86 ? -5.419 14.961 1.950 1.00 96.38 86 MET A N 1
ATOM 623 C CA . MET A 1 86 ? -5.682 14.066 0.827 1.00 96.38 86 MET A CA 1
ATOM 624 C C . MET A 1 86 ? -6.654 12.974 1.273 1.00 96.38 86 MET A C 1
ATOM 626 O O . MET A 1 86 ? -6.695 12.607 2.447 1.00 96.38 86 MET A O 1
ATOM 630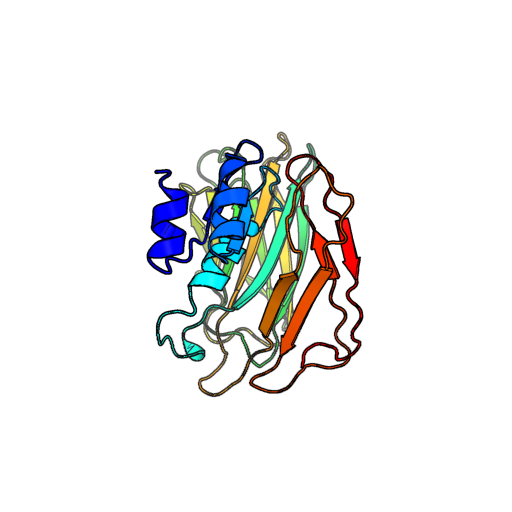 N N . GLN A 1 87 ? -7.455 12.474 0.338 1.00 96.62 87 GLN A N 1
ATOM 631 C CA . GLN A 1 87 ? -8.383 11.372 0.562 1.00 96.62 87 GLN A CA 1
ATOM 632 C C . GLN A 1 87 ? -8.061 10.246 -0.413 1.00 96.62 87 GLN A C 1
ATOM 634 O O . GLN A 1 87 ? -7.684 10.515 -1.552 1.00 96.62 87 GLN A O 1
ATOM 639 N N . GLY A 1 88 ? -8.247 9.009 0.022 1.00 95.25 88 GLY A N 1
ATOM 640 C CA . GLY A 1 88 ? -8.162 7.841 -0.839 1.00 95.25 88 GLY A CA 1
ATOM 641 C C . GLY A 1 88 ? -9.041 6.716 -0.321 1.00 95.25 88 GLY A C 1
ATOM 642 O O . GLY A 1 88 ? -9.637 6.811 0.757 1.00 95.25 88 GLY A O 1
ATOM 643 N N . SER A 1 89 ? -9.143 5.656 -1.107 1.00 96.12 89 SER A N 1
ATOM 644 C CA . SER A 1 89 ? -9.862 4.455 -0.720 1.00 96.12 89 SER A CA 1
ATOM 645 C C . SER A 1 89 ? -9.191 3.211 -1.275 1.00 96.12 89 SER A C 1
ATOM 647 O O . SER A 1 89 ? -8.390 3.273 -2.208 1.00 96.12 89 SER A O 1
ATOM 649 N N . VAL A 1 90 ? -9.513 2.087 -0.648 1.00 95.06 90 VAL A N 1
ATOM 650 C CA . VAL A 1 90 ? -9.100 0.747 -1.045 1.00 95.06 90 VAL A CA 1
ATOM 651 C C . VAL A 1 90 ? -10.301 -0.175 -0.905 1.00 95.06 90 VAL A C 1
ATOM 653 O O . VAL A 1 90 ? -11.090 -0.041 0.031 1.00 95.06 90 VAL A O 1
ATOM 656 N N . VAL A 1 91 ? -10.453 -1.110 -1.834 1.00 94.25 91 VAL A N 1
ATOM 657 C CA . VAL A 1 91 ? -11.473 -2.153 -1.735 1.00 94.25 91 VAL A CA 1
ATOM 658 C C . VAL A 1 91 ? -10.823 -3.394 -1.142 1.00 94.25 91 VAL A C 1
ATOM 660 O O . VAL A 1 91 ? -9.776 -3.833 -1.612 1.00 94.25 91 VAL A O 1
ATOM 663 N N . ILE A 1 92 ? -11.438 -3.939 -0.098 1.00 94.12 92 ILE A N 1
ATOM 664 C CA . ILE A 1 92 ? -11.060 -5.215 0.511 1.00 94.12 92 ILE A CA 1
ATOM 665 C C . ILE A 1 92 ? -12.163 -6.207 0.155 1.00 94.12 92 ILE A C 1
ATOM 667 O O . ILE A 1 92 ? -13.329 -5.938 0.430 1.00 94.12 92 ILE A O 1
ATOM 671 N N . ASP A 1 93 ? -11.832 -7.316 -0.498 1.00 90.50 93 ASP A N 1
ATOM 672 C CA . ASP A 1 93 ? -12.809 -8.363 -0.809 1.00 90.50 93 ASP A CA 1
ATOM 673 C C . ASP A 1 93 ? -12.878 -9.427 0.303 1.00 90.50 93 ASP A C 1
ATOM 675 O O . ASP A 1 93 ? -12.119 -9.396 1.265 1.00 90.50 93 ASP A O 1
ATOM 679 N N . GLU A 1 94 ? -13.801 -10.380 0.181 1.00 90.75 94 GLU A N 1
ATOM 680 C CA . GLU A 1 94 ? -14.025 -11.448 1.170 1.00 90.75 94 GLU A CA 1
ATOM 681 C C . GLU A 1 94 ? -12.864 -12.451 1.320 1.00 90.75 94 GLU A C 1
ATOM 683 O O . GLU A 1 94 ? -12.812 -13.212 2.292 1.00 90.75 94 GLU A O 1
ATOM 688 N N . THR A 1 95 ? -11.931 -12.482 0.365 1.00 89.81 95 THR A N 1
ATOM 689 C CA . THR A 1 95 ? -10.797 -13.416 0.353 1.00 89.81 95 THR A CA 1
ATOM 690 C C . THR A 1 95 ? -9.634 -12.954 1.218 1.00 89.81 95 THR A C 1
ATOM 692 O O . THR A 1 95 ? -8.811 -13.767 1.642 1.00 89.81 95 THR A O 1
ATOM 695 N N . VAL A 1 96 ? -9.593 -11.664 1.537 1.00 91.50 96 VAL A N 1
ATOM 696 C CA . VAL A 1 96 ? -8.580 -11.020 2.371 1.00 91.50 96 VAL A CA 1
ATOM 697 C C . VAL A 1 96 ? -9.246 -10.278 3.528 1.00 91.50 96 VAL A C 1
ATOM 699 O O . VAL A 1 96 ? -10.450 -10.064 3.547 1.00 91.50 96 VAL A O 1
ATOM 702 N N . GLY A 1 97 ? -8.479 -9.907 4.547 1.00 92.56 97 GLY A N 1
ATOM 703 C CA . GLY A 1 97 ? -8.992 -9.074 5.639 1.00 92.56 97 GLY A CA 1
ATOM 704 C C . GLY A 1 97 ? -8.307 -9.321 6.973 1.00 92.56 97 GLY A C 1
ATOM 705 O O . GLY A 1 97 ? -8.322 -8.451 7.847 1.00 92.56 97 GLY A O 1
ATOM 706 N N . ARG A 1 98 ? -7.649 -10.469 7.137 1.00 94.06 98 ARG A N 1
ATOM 707 C CA . ARG A 1 98 ? -6.930 -10.812 8.365 1.00 94.06 98 ARG A CA 1
ATOM 708 C C . ARG A 1 98 ? -5.673 -9.956 8.504 1.00 94.06 98 ARG A C 1
ATOM 710 O O . ARG A 1 98 ? -4.949 -9.761 7.532 1.00 94.06 98 ARG A O 1
ATOM 717 N N . LEU A 1 99 ? -5.384 -9.488 9.723 1.00 93.69 99 LEU A N 1
ATOM 718 C CA . LEU A 1 99 ? -4.198 -8.666 10.023 1.00 93.69 99 LEU A CA 1
ATOM 719 C C . LEU A 1 99 ? -4.036 -7.489 9.040 1.00 93.69 99 LEU A C 1
ATOM 721 O O . LEU A 1 99 ? -2.928 -7.183 8.596 1.00 93.69 99 LEU A O 1
ATOM 725 N N . THR A 1 100 ? -5.148 -6.848 8.673 1.00 96.56 100 THR A N 1
ATOM 726 C CA . THR A 1 100 ? -5.121 -5.718 7.743 1.00 96.56 100 THR A CA 1
ATOM 727 C C . THR A 1 100 ? -4.431 -4.523 8.389 1.00 96.56 100 THR A C 1
ATOM 729 O O . THR A 1 100 ? -4.778 -4.095 9.492 1.00 96.56 100 THR A O 1
ATOM 732 N N . THR A 1 101 ? -3.456 -3.961 7.683 1.00 97.12 101 THR A N 1
ATOM 733 C CA . THR A 1 101 ? -2.652 -2.828 8.141 1.00 97.12 101 THR A CA 1
ATOM 734 C C . THR A 1 101 ? -2.721 -1.692 7.139 1.00 97.12 101 THR A C 1
ATOM 736 O O . THR A 1 101 ? -2.383 -1.891 5.969 1.00 97.12 101 THR A O 1
ATOM 739 N N . PHE A 1 102 ? -3.076 -0.503 7.615 1.00 97.94 102 PHE A N 1
ATOM 740 C CA . PHE A 1 102 ? -2.905 0.747 6.886 1.00 97.94 102 PHE A CA 1
ATOM 741 C C . PHE A 1 102 ? -1.651 1.441 7.427 1.00 97.94 102 PHE A C 1
ATOM 743 O O . PHE A 1 102 ? -1.624 1.858 8.585 1.00 97.94 102 PHE A O 1
ATOM 750 N N . GLU A 1 103 ? -0.607 1.537 6.607 1.00 96.56 103 GLU A N 1
ATOM 751 C CA . GLU A 1 103 ? 0.658 2.185 6.957 1.00 96.56 103 GLU A CA 1
ATOM 752 C C . GLU A 1 103 ? 0.859 3.453 6.123 1.00 96.56 103 GLU A C 1
ATOM 754 O O . GLU A 1 103 ? 0.740 3.427 4.898 1.00 96.56 103 GLU A O 1
ATOM 759 N N . PHE A 1 104 ? 1.221 4.550 6.784 1.00 95.94 104 PHE A N 1
ATOM 760 C CA . PHE A 1 104 ? 1.487 5.843 6.158 1.00 95.94 104 PHE A CA 1
ATOM 761 C C . PHE A 1 104 ? 2.867 6.324 6.583 1.00 95.94 104 PHE A C 1
ATOM 763 O O . PHE A 1 104 ? 3.068 6.621 7.756 1.00 95.94 104 PHE A O 1
ATOM 770 N N . THR A 1 105 ? 3.820 6.388 5.657 1.00 94.31 105 THR A N 1
ATOM 771 C CA . THR A 1 105 ? 5.192 6.849 5.935 1.00 94.31 105 THR A CA 1
ATOM 772 C C . THR A 1 105 ? 5.393 8.221 5.317 1.00 94.31 105 THR A C 1
ATOM 774 O O . THR A 1 105 ? 5.175 8.369 4.121 1.00 94.31 105 THR A O 1
ATOM 777 N N . TYR A 1 106 ? 5.786 9.220 6.103 1.00 92.88 106 TYR A N 1
ATOM 778 C CA . TYR A 1 106 ? 5.847 10.611 5.650 1.00 92.88 106 TYR A CA 1
ATOM 779 C C . TYR A 1 106 ? 7.274 11.173 5.655 1.00 92.88 106 TYR A C 1
ATOM 781 O O . TYR A 1 106 ? 8.057 10.970 6.585 1.00 92.88 106 TYR A O 1
ATOM 789 N N . PHE A 1 107 ? 7.603 11.956 4.628 1.00 89.25 107 PHE A N 1
ATOM 790 C CA . PHE A 1 107 ? 8.922 12.571 4.451 1.00 89.25 107 PHE A CA 1
ATOM 791 C C . PHE A 1 107 ? 8.941 14.024 4.923 1.00 89.25 107 PHE A C 1
ATOM 793 O O . PHE A 1 107 ? 9.350 14.934 4.213 1.00 89.25 107 PHE A O 1
ATOM 800 N N . HIS A 1 108 ? 8.510 14.236 6.163 1.00 87.69 108 HIS A N 1
ATOM 801 C CA . HIS A 1 108 ? 8.462 15.553 6.792 1.00 87.69 108 HIS A CA 1
ATOM 802 C C .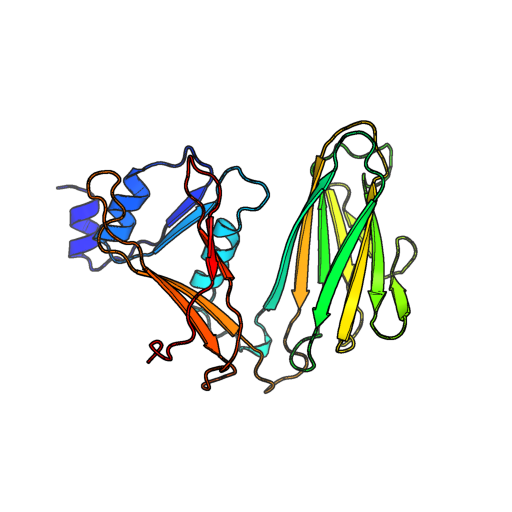 HIS A 1 108 ? 9.191 15.516 8.148 1.00 87.69 108 HIS A C 1
ATOM 804 O O . HIS A 1 108 ? 9.193 14.475 8.817 1.00 87.69 108 HIS A O 1
ATOM 810 N N . PRO A 1 109 ? 9.869 16.593 8.584 1.00 83.56 109 PRO A N 1
ATOM 811 C CA . PRO A 1 109 ? 10.338 16.704 9.963 1.00 83.56 109 PRO A CA 1
ATOM 812 C C . PRO A 1 109 ? 9.161 16.606 10.940 1.00 83.56 109 PRO A C 1
ATOM 814 O O . PRO A 1 109 ? 8.123 17.220 10.725 1.00 83.56 109 PRO A O 1
ATOM 817 N N . ASN A 1 110 ? 9.287 15.847 12.025 1.00 82.94 110 ASN A N 1
ATOM 818 C CA . ASN A 1 110 ? 8.194 15.790 12.995 1.00 82.94 110 ASN A CA 1
ATOM 819 C C . ASN A 1 110 ? 7.982 17.172 13.632 1.00 82.94 110 ASN A C 1
ATOM 821 O O . ASN A 1 110 ? 8.952 17.760 14.126 1.00 82.94 110 ASN A O 1
ATOM 825 N N . PRO A 1 111 ? 6.737 17.672 13.696 1.00 80.50 111 PRO A N 1
ATOM 826 C CA . PRO A 1 111 ? 6.403 18.750 14.606 1.00 80.50 111 PRO A CA 1
ATOM 827 C C . PRO A 1 111 ? 6.706 18.334 16.060 1.00 80.50 111 PRO A C 1
ATOM 829 O O . PRO A 1 111 ? 6.751 17.139 16.371 1.00 80.50 111 PRO A O 1
ATOM 832 N N . PRO A 1 112 ? 6.877 19.288 16.990 1.00 80.56 112 PRO A N 1
ATOM 833 C CA . PRO A 1 112 ? 7.208 18.974 18.377 1.00 80.56 112 PRO A CA 1
ATOM 834 C C . PRO A 1 112 ? 6.199 18.002 19.011 1.00 80.56 112 PRO A C 1
ATOM 836 O O . PRO A 1 112 ? 5.029 18.340 19.195 1.00 80.56 112 PRO A O 1
ATOM 839 N N . GLY A 1 113 ? 6.662 16.792 19.339 1.00 79.38 113 GLY A N 1
ATOM 840 C CA . GLY A 1 113 ? 5.898 15.783 20.079 1.00 79.38 113 GLY A CA 1
ATOM 841 C C . GLY A 1 113 ? 4.744 15.107 19.327 1.00 79.38 113 GLY A C 1
ATOM 842 O O . GLY A 1 113 ? 3.900 14.498 19.981 1.00 79.38 113 GLY A O 1
ATOM 843 N N . ARG A 1 114 ? 4.659 15.211 17.992 1.00 84.81 114 ARG A N 1
ATOM 844 C CA . ARG A 1 114 ? 3.588 14.575 17.196 1.00 84.81 114 ARG A CA 1
ATOM 845 C C . ARG A 1 114 ? 4.032 14.235 15.774 1.00 84.81 114 ARG A C 1
ATOM 847 O O . ARG A 1 114 ? 5.034 14.761 15.296 1.00 84.81 114 ARG A O 1
ATOM 854 N N . ALA A 1 115 ? 3.275 13.370 15.104 1.00 89.88 115 ALA A N 1
ATOM 855 C CA . ALA A 1 115 ? 3.484 13.061 13.695 1.00 89.88 115 ALA A CA 1
ATOM 856 C C . ALA A 1 115 ? 3.157 14.274 12.806 1.00 89.88 115 ALA A C 1
ATOM 858 O O . ALA A 1 115 ? 2.329 15.108 13.167 1.00 89.88 115 ALA A O 1
ATOM 859 N N . ALA A 1 116 ? 3.794 14.384 11.636 1.00 91.81 116 ALA A N 1
ATOM 860 C CA . ALA A 1 116 ? 3.496 15.460 10.679 1.00 91.81 116 ALA A CA 1
ATOM 861 C C . ALA A 1 116 ? 2.119 15.302 10.011 1.00 91.81 116 ALA A C 1
ATOM 863 O O . ALA A 1 116 ? 1.562 16.256 9.471 1.00 91.81 116 ALA A O 1
ATOM 864 N N . VAL A 1 117 ? 1.550 14.100 10.085 1.00 95.00 117 VAL A N 1
ATOM 865 C CA . VAL A 1 117 ? 0.240 13.763 9.536 1.00 95.00 117 VAL A CA 1
ATOM 866 C C . VAL A 1 117 ? -0.654 13.164 10.617 1.00 95.00 117 VAL A C 1
ATOM 868 O O . VAL A 1 117 ? -0.178 12.556 11.570 1.00 95.00 117 VAL A O 1
ATOM 871 N N . SER A 1 118 ? -1.967 13.325 10.470 1.00 95.50 118 SER A N 1
ATOM 872 C CA . SER A 1 118 ? -2.965 12.555 11.221 1.00 95.50 118 SER A CA 1
ATOM 873 C C . SER A 1 118 ? -3.817 11.784 10.246 1.00 95.50 118 SER A C 1
ATOM 875 O O . SER A 1 118 ? -4.286 12.347 9.261 1.00 95.50 118 SER A O 1
ATOM 877 N N . ILE A 1 119 ? -4.076 10.521 10.553 1.00 97.94 119 ILE A N 1
ATOM 878 C CA . ILE A 1 119 ? -4.850 9.657 9.672 1.00 97.94 119 ILE A CA 1
ATOM 879 C C . ILE A 1 119 ? -6.231 9.398 10.267 1.00 97.94 119 ILE A C 1
ATOM 881 O O . ILE A 1 119 ? -6.418 9.316 11.483 1.00 97.94 119 ILE A O 1
ATOM 885 N N . THR A 1 120 ? -7.226 9.294 9.400 1.00 98.19 120 THR A N 1
ATOM 886 C CA . THR A 1 120 ? -8.536 8.745 9.739 1.00 98.19 120 THR A CA 1
ATOM 887 C C . THR A 1 120 ? -8.891 7.687 8.715 1.00 98.19 120 THR A C 1
ATOM 889 O O . THR A 1 120 ? -8.890 7.985 7.527 1.00 98.19 120 THR A O 1
ATOM 892 N N . VAL A 1 121 ? -9.189 6.472 9.166 1.00 98.31 121 VAL A N 1
ATOM 893 C CA . VAL A 1 121 ? -9.652 5.360 8.326 1.00 98.31 121 VAL A CA 1
ATOM 894 C C . VAL A 1 121 ? -11.103 5.067 8.681 1.00 98.31 121 VAL A C 1
ATOM 896 O O . VAL A 1 121 ? -11.446 5.014 9.854 1.00 98.31 121 VAL A O 1
ATOM 899 N N . THR A 1 122 ? -11.959 4.896 7.682 1.00 98.44 122 THR A N 1
ATOM 900 C CA . THR A 1 122 ? -13.384 4.591 7.832 1.00 98.44 122 THR A CA 1
ATOM 901 C C . THR A 1 122 ? -13.675 3.269 7.134 1.00 98.44 122 THR A C 1
ATOM 903 O O . THR A 1 122 ? -13.358 3.111 5.955 1.00 98.44 122 THR A O 1
ATOM 906 N N . SER A 1 123 ? -14.248 2.330 7.879 1.00 97.69 123 SER A N 1
ATOM 907 C CA . SER A 1 123 ? -14.717 1.033 7.378 1.00 97.69 123 SER A CA 1
ATOM 908 C C . SER A 1 123 ? -15.963 1.171 6.487 1.00 97.69 123 SER A C 1
ATOM 910 O O . SER A 1 123 ? -16.633 2.211 6.545 1.00 97.69 123 SER A O 1
ATOM 912 N N . PRO A 1 124 ? -16.322 0.131 5.712 1.00 97.75 124 PRO A N 1
ATOM 913 C CA . PRO A 1 124 ? -17.532 0.113 4.891 1.00 97.75 124 PRO A CA 1
ATOM 914 C C . PRO A 1 124 ? -18.818 0.369 5.693 1.00 97.75 124 PRO A C 1
ATOM 916 O O . PRO A 1 124 ? -19.681 1.127 5.248 1.00 97.75 124 PRO A O 1
ATOM 919 N N . SER A 1 125 ? -18.919 -0.179 6.908 1.00 96.69 125 SER A N 1
ATOM 920 C CA . SER A 1 125 ? -20.038 0.057 7.834 1.00 96.69 125 SER A CA 1
ATOM 921 C C . SER A 1 125 ? -20.028 1.432 8.521 1.00 96.69 125 SER A C 1
ATOM 923 O O . SER A 1 125 ? -20.979 1.780 9.225 1.00 96.69 125 SER A O 1
ATOM 925 N N . GLY A 1 126 ? -18.984 2.244 8.321 1.00 96.19 126 GLY A N 1
ATOM 926 C CA . GLY A 1 126 ? -18.879 3.605 8.854 1.00 96.19 126 GLY A CA 1
ATOM 927 C C . GLY A 1 126 ? -18.178 3.724 10.211 1.00 96.19 126 GLY A C 1
ATOM 928 O O . GLY A 1 126 ? -18.107 4.823 10.763 1.00 96.19 126 GLY A O 1
ATOM 929 N N . GLN A 1 127 ? -17.627 2.636 10.759 1.00 96.62 127 GLN A N 1
ATOM 930 C CA . GLN A 1 127 ? -16.737 2.713 11.922 1.00 96.62 127 GLN A CA 1
ATOM 931 C C . GLN A 1 127 ? -15.442 3.443 11.552 1.00 96.62 127 GLN A C 1
ATOM 933 O O . GLN A 1 127 ? -14.810 3.118 10.546 1.00 96.62 127 GLN A O 1
ATOM 938 N N . THR A 1 128 ? -15.030 4.382 12.403 1.00 97.12 128 THR A N 1
ATOM 939 C CA . THR A 1 128 ? -13.872 5.249 12.168 1.00 97.12 128 THR A CA 1
ATOM 940 C C . THR A 1 128 ? -12.732 4.946 13.137 1.00 97.12 128 THR A C 1
ATOM 942 O O . THR A 1 128 ? -12.928 4.897 14.350 1.00 97.12 128 THR A O 1
ATOM 945 N N . PHE A 1 129 ? -11.522 4.826 12.598 1.00 97.69 129 PHE A N 1
ATOM 946 C CA . PHE A 1 129 ? -10.263 4.659 13.314 1.00 97.69 129 PHE A CA 1
ATOM 947 C C . PHE A 1 129 ? -9.414 5.920 13.157 1.00 97.69 129 PHE A C 1
ATOM 949 O O . PHE A 1 129 ? -9.139 6.368 12.043 1.00 97.69 129 PHE A O 1
ATOM 956 N N . HIS A 1 130 ? -9.005 6.511 14.272 1.00 95.94 130 HIS A N 1
ATOM 957 C CA . HIS A 1 130 ? -8.251 7.763 14.312 1.00 95.94 130 HIS A CA 1
ATOM 958 C C . HIS A 1 130 ? -7.250 7.748 15.470 1.00 95.94 130 HIS A C 1
ATOM 960 O O . HIS A 1 130 ? -7.181 6.786 16.226 1.00 95.94 130 HIS A O 1
ATOM 966 N N . ARG A 1 131 ? -6.516 8.846 15.669 1.00 93.62 131 ARG A N 1
ATOM 967 C CA . ARG A 1 131 ? -5.417 8.971 16.650 1.00 93.62 131 ARG A CA 1
ATOM 968 C C . ARG A 1 131 ? -5.701 8.611 18.118 1.00 93.62 131 ARG A C 1
ATOM 970 O O . ARG A 1 131 ? -4.779 8.595 18.919 1.00 93.62 131 ARG A O 1
ATOM 977 N N . PHE A 1 132 ? -6.966 8.438 18.499 1.00 93.56 132 PHE A N 1
ATOM 978 C CA . PHE A 1 132 ? -7.355 8.059 19.865 1.00 93.56 132 PHE A CA 1
ATOM 979 C C . PHE A 1 13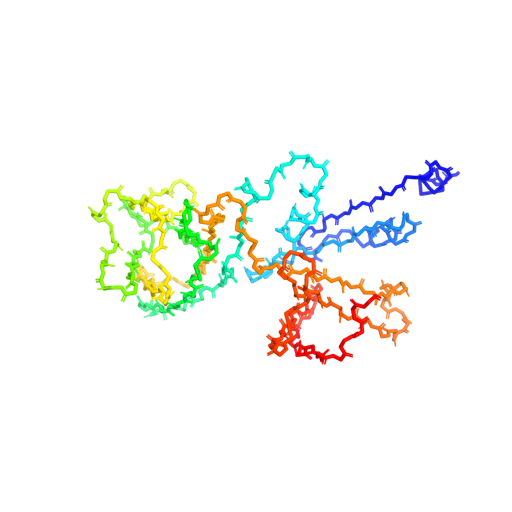2 ? -7.885 6.622 19.936 1.00 93.56 132 PHE A C 1
ATOM 981 O O . PHE A 1 132 ? -8.217 6.137 21.013 1.00 93.56 132 PHE A O 1
ATOM 988 N N . SER A 1 133 ? -7.989 5.942 18.795 1.00 95.81 133 SER A N 1
ATOM 989 C CA . SER A 1 133 ? -8.314 4.527 18.721 1.00 95.81 133 SER A CA 1
ATOM 990 C C . SER A 1 133 ? -7.108 3.714 19.186 1.00 95.81 133 SER A C 1
ATOM 992 O O . SER A 1 133 ? -5.982 3.997 18.796 1.00 95.81 133 SER A O 1
ATOM 994 N N . GLN A 1 134 ? -7.340 2.658 19.965 1.00 94.88 134 GLN A N 1
ATOM 995 C CA . GLN A 1 134 ? -6.271 1.796 20.492 1.00 94.88 134 GLN A CA 1
ATOM 996 C C . GLN A 1 134 ? -5.423 1.127 19.394 1.00 94.88 134 GLN A C 1
ATOM 998 O O . GLN A 1 134 ? -4.274 0.767 19.618 1.00 94.88 134 GLN A O 1
ATOM 1003 N N . VAL A 1 135 ? -5.997 0.962 18.205 1.00 95.69 135 VAL A N 1
ATOM 1004 C CA . VAL A 1 135 ? -5.349 0.348 17.041 1.00 95.69 135 VAL A CA 1
ATOM 1005 C C . VAL A 1 135 ? -4.457 1.296 16.237 1.00 95.69 135 VAL A C 1
ATOM 1007 O O . VAL A 1 135 ? -3.834 0.866 15.265 1.00 95.69 135 VAL A O 1
ATOM 1010 N N . TYR A 1 136 ? -4.448 2.579 16.599 1.00 97.12 136 TYR A N 1
ATOM 1011 C CA . TYR A 1 136 ? -3.686 3.628 15.940 1.00 97.12 136 TYR A CA 1
ATOM 1012 C C . TYR A 1 136 ? -2.354 3.829 16.668 1.00 97.12 136 TYR A C 1
ATOM 1014 O O . TYR A 1 136 ? -2.327 4.089 17.869 1.00 97.12 136 TYR A O 1
ATOM 1022 N N . GLU A 1 137 ? -1.252 3.754 15.932 1.00 96.00 137 GLU A N 1
ATOM 1023 C CA . GLU A 1 137 ? 0.110 3.900 16.438 1.00 96.00 137 GLU A CA 1
ATOM 1024 C C . GLU A 1 137 ? 0.856 4.981 15.644 1.00 96.00 137 GLU A C 1
ATOM 1026 O O . GLU A 1 137 ? 0.955 4.899 14.418 1.00 96.00 137 GLU A O 1
ATOM 1031 N N . ASP A 1 138 ? 1.398 5.975 16.353 1.00 93.81 138 ASP A N 1
ATOM 1032 C CA . ASP A 1 138 ? 2.347 6.949 15.806 1.00 93.81 138 ASP A CA 1
ATOM 1033 C C . ASP A 1 138 ? 3.777 6.485 16.113 1.00 93.81 138 ASP A C 1
ATOM 1035 O O . ASP A 1 138 ? 4.258 6.596 17.243 1.00 93.81 138 ASP A O 1
ATOM 1039 N N . ASP A 1 139 ? 4.484 6.018 15.092 1.00 92.94 139 ASP A N 1
ATOM 1040 C CA . ASP A 1 139 ? 5.914 5.752 15.158 1.00 92.94 139 ASP A CA 1
ATOM 1041 C C . ASP A 1 139 ? 6.681 6.997 14.702 1.00 92.94 139 ASP A C 1
ATOM 1043 O O . ASP A 1 139 ? 7.001 7.203 13.525 1.00 92.94 139 ASP A O 1
ATOM 1047 N N . LEU A 1 140 ? 6.966 7.869 15.668 1.00 91.50 140 LEU A N 1
ATOM 1048 C CA . LEU A 1 140 ? 7.663 9.127 15.410 1.00 91.50 140 LEU A CA 1
ATOM 1049 C C . LEU A 1 140 ? 9.112 8.911 14.956 1.00 91.50 140 LEU A C 1
ATOM 1051 O O . LEU A 1 140 ? 9.642 9.750 14.228 1.00 91.50 140 LEU A O 1
ATOM 1055 N N . ALA A 1 141 ? 9.760 7.816 15.362 1.00 89.38 141 ALA A N 1
ATOM 1056 C CA . ALA A 1 141 ? 11.152 7.548 15.009 1.00 89.38 141 ALA A CA 1
ATOM 1057 C C . ALA A 1 141 ? 11.281 7.211 13.519 1.00 89.38 141 ALA A C 1
ATOM 1059 O O . ALA A 1 141 ? 12.153 7.748 12.834 1.00 89.38 141 ALA A O 1
ATOM 1060 N N . PHE A 1 142 ? 10.364 6.387 13.013 1.00 88.31 142 PHE A N 1
ATOM 1061 C CA . PHE A 1 142 ? 10.322 5.985 11.608 1.00 88.31 142 PHE A CA 1
ATOM 1062 C C . PHE A 1 142 ? 9.402 6.853 10.745 1.00 88.31 142 PHE A C 1
ATOM 1064 O O . PHE A 1 142 ? 9.243 6.570 9.558 1.00 88.31 142 PHE A O 1
ATOM 1071 N N . LYS A 1 143 ? 8.829 7.922 11.317 1.00 93.44 143 LYS A N 1
ATOM 1072 C CA . LYS A 1 143 ? 7.913 8.849 10.637 1.00 93.44 143 LYS A CA 1
ATOM 1073 C C . LYS A 1 143 ? 6.759 8.103 9.971 1.00 93.44 143 LYS A C 1
ATOM 1075 O O . LYS A 1 143 ? 6.481 8.268 8.781 1.00 93.44 143 LYS A O 1
ATOM 1080 N N . LYS A 1 144 ? 6.122 7.232 10.750 1.00 93.31 144 LYS A N 1
ATOM 1081 C CA . LYS A 1 144 ? 5.085 6.327 10.273 1.00 93.31 144 LYS A CA 1
ATOM 1082 C C . LYS A 1 144 ? 3.852 6.394 11.165 1.00 93.31 144 LYS A C 1
ATOM 1084 O O . LYS A 1 144 ? 3.959 6.446 12.383 1.00 93.31 144 LYS A O 1
ATOM 1089 N N . VAL A 1 145 ? 2.681 6.342 10.545 1.00 96.38 145 VAL A N 1
ATOM 1090 C CA . VAL A 1 145 ? 1.409 6.064 11.214 1.00 96.38 145 VAL A CA 1
ATOM 1091 C C . VAL A 1 145 ? 0.947 4.672 10.810 1.00 96.38 145 VAL A C 1
ATOM 1093 O O . VAL A 1 145 ? 0.912 4.358 9.618 1.00 96.38 145 VAL A O 1
ATOM 1096 N N . ILE A 1 146 ? 0.582 3.844 11.785 1.00 96.88 146 ILE A N 1
ATOM 1097 C CA . ILE A 1 146 ? 0.092 2.483 11.564 1.00 96.88 146 ILE A CA 1
ATOM 1098 C C . ILE A 1 146 ? -1.296 2.347 12.180 1.00 96.88 146 ILE A C 1
ATOM 1100 O O . ILE A 1 146 ? -1.491 2.628 13.358 1.00 96.88 146 ILE A O 1
ATOM 1104 N N . ILE A 1 147 ? -2.260 1.868 11.398 1.00 98.12 147 ILE A N 1
ATOM 1105 C CA . ILE A 1 147 ? -3.587 1.486 11.888 1.00 98.12 147 ILE A CA 1
ATOM 1106 C C . ILE A 1 147 ? -3.776 -0.002 11.607 1.00 98.12 147 ILE A C 1
ATOM 1108 O O . ILE A 1 147 ? -3.771 -0.425 10.448 1.00 98.12 147 ILE A O 1
ATOM 1112 N N . ARG A 1 148 ? -3.920 -0.801 12.668 1.00 97.06 148 ARG A N 1
ATOM 1113 C CA . ARG A 1 148 ? -4.126 -2.256 12.569 1.00 97.06 148 ARG A CA 1
ATOM 1114 C C . ARG A 1 148 ? -5.599 -2.580 12.752 1.00 97.06 148 ARG A C 1
ATOM 1116 O O . ARG A 1 148 ? -6.124 -2.450 13.851 1.00 97.06 148 ARG A O 1
ATOM 1123 N N . ILE A 1 149 ? -6.271 -2.993 11.687 1.00 97.12 149 ILE A N 1
ATOM 1124 C CA . ILE A 1 149 ? -7.687 -3.346 11.777 1.00 97.12 149 ILE A CA 1
ATOM 1125 C C . ILE A 1 149 ? -7.812 -4.603 12.649 1.00 97.12 149 ILE A C 1
ATOM 1127 O O . ILE A 1 149 ? -7.100 -5.580 12.394 1.00 97.12 149 ILE A O 1
ATOM 1131 N N . PRO A 1 150 ? -8.645 -4.569 13.706 1.00 92.44 150 PRO A N 1
ATOM 1132 C CA . PRO A 1 150 ? -8.844 -5.729 14.557 1.00 92.44 150 PRO A CA 1
ATOM 1133 C C . PRO A 1 150 ? -9.588 -6.821 13.784 1.00 92.44 150 PRO A C 1
ATOM 1135 O O . PRO A 1 150 ? -10.355 -6.534 12.865 1.00 92.44 150 PRO A O 1
ATOM 1138 N N . ASP A 1 151 ? -9.366 -8.070 14.185 1.00 91.31 151 ASP A N 1
ATOM 1139 C CA . ASP A 1 151 ? -10.026 -9.244 13.615 1.00 91.31 151 ASP A CA 1
ATOM 1140 C C . ASP A 1 151 ? -9.861 -9.351 12.082 1.00 91.31 151 ASP A C 1
ATOM 1142 O O . ASP A 1 151 ? -8.747 -9.248 11.553 1.00 91.31 151 ASP A O 1
ATOM 1146 N N . ILE A 1 152 ? -10.956 -9.633 11.372 1.00 94.19 152 ILE A N 1
ATOM 1147 C CA . ILE A 1 152 ? -11.020 -9.672 9.911 1.00 94.19 152 ILE A CA 1
ATOM 1148 C C . ILE A 1 152 ? -11.654 -8.360 9.447 1.00 94.19 152 ILE A C 1
ATOM 1150 O O . ILE A 1 152 ? -12.773 -8.037 9.844 1.00 94.19 152 ILE A O 1
ATOM 1154 N N . ALA A 1 153 ? -10.944 -7.613 8.602 1.00 96.25 153 ALA A N 1
ATOM 1155 C CA . ALA A 1 153 ? -11.467 -6.401 7.991 1.00 96.25 153 ALA A CA 1
ATOM 1156 C C . ALA A 1 153 ? -12.733 -6.703 7.177 1.00 96.25 153 ALA A C 1
ATOM 1158 O O . ALA A 1 153 ? -12.771 -7.645 6.389 1.00 96.25 153 ALA A O 1
ATOM 1159 N N . GLU A 1 154 ? -13.762 -5.885 7.378 1.00 96.25 154 GLU A N 1
ATOM 1160 C CA . GLU A 1 154 ? -15.025 -5.957 6.650 1.00 96.25 154 GLU A CA 1
ATOM 1161 C C . GLU A 1 154 ? -14.802 -5.859 5.127 1.00 96.25 154 GLU A C 1
ATOM 1163 O O . GLU A 1 154 ? -14.103 -4.942 4.679 1.00 96.25 154 GLU A O 1
ATOM 1168 N N . PRO A 1 155 ? -15.412 -6.748 4.323 1.00 95.81 155 PRO A N 1
ATOM 1169 C CA . PRO A 1 155 ? -15.392 -6.617 2.874 1.00 95.81 155 PRO A CA 1
ATOM 1170 C C . PRO A 1 155 ? -16.112 -5.343 2.417 1.00 95.81 155 PRO A C 1
ATOM 1172 O O . PRO A 1 155 ? -17.222 -5.046 2.856 1.00 95.81 155 PRO A O 1
ATOM 1175 N N . GLY A 1 156 ? -15.502 -4.601 1.501 1.00 96.44 156 GLY A N 1
ATOM 1176 C CA . GLY A 1 156 ? -16.061 -3.387 0.918 1.00 96.44 156 GLY A CA 1
ATOM 1177 C C . GLY A 1 156 ? -15.037 -2.271 0.744 1.00 96.44 156 GLY A C 1
ATOM 1178 O O . GLY A 1 156 ? -13.824 -2.476 0.812 1.00 96.44 156 GLY A O 1
ATOM 1179 N N . GLU A 1 157 ? -15.545 -1.065 0.495 1.00 97.62 157 GLU A N 1
ATOM 1180 C CA . GLU A 1 157 ? -14.725 0.133 0.321 1.00 97.62 157 GLU A CA 1
ATOM 1181 C C . GLU A 1 157 ? -14.312 0.716 1.680 1.00 97.62 157 GLU A C 1
ATOM 1183 O O . GLU A 1 157 ? -15.138 1.227 2.438 1.00 97.62 157 GLU A O 1
ATOM 1188 N N . TRP A 1 158 ? -13.013 0.695 1.957 1.00 98.25 158 TRP A N 1
ATOM 1189 C CA . TRP A 1 158 ? -12.395 1.392 3.077 1.00 98.25 158 TRP A CA 1
ATOM 1190 C C . TRP A 1 158 ? -11.876 2.745 2.614 1.00 98.25 158 TRP A C 1
ATOM 1192 O O . TRP A 1 158 ? -11.147 2.836 1.628 1.00 98.25 158 TRP A O 1
ATOM 1202 N N . ARG A 1 159 ? -12.203 3.809 3.346 1.00 98.31 159 ARG A N 1
ATOM 1203 C CA . ARG A 1 159 ? -11.780 5.176 3.010 1.00 98.31 159 ARG A CA 1
ATOM 1204 C C . ARG A 1 159 ? -10.772 5.681 4.016 1.00 98.31 159 ARG A C 1
ATOM 1206 O O . ARG A 1 159 ? -10.927 5.453 5.211 1.00 98.31 159 ARG A O 1
ATOM 1213 N N . TYR A 1 160 ? -9.773 6.419 3.561 1.00 98.25 160 TYR A N 1
ATOM 1214 C CA . TYR A 1 160 ? -8.823 7.081 4.439 1.00 98.25 160 TYR A CA 1
ATOM 1215 C C . TYR A 1 160 ? -8.664 8.557 4.087 1.00 98.25 160 TYR A C 1
ATOM 1217 O O . TYR A 1 160 ? -8.763 8.974 2.933 1.00 98.25 160 TYR A O 1
ATOM 1225 N N . VAL A 1 161 ? -8.398 9.356 5.115 1.00 98.25 161 VAL A N 1
ATOM 1226 C CA . VAL A 1 161 ? -8.078 10.775 5.000 1.00 98.25 161 VAL A 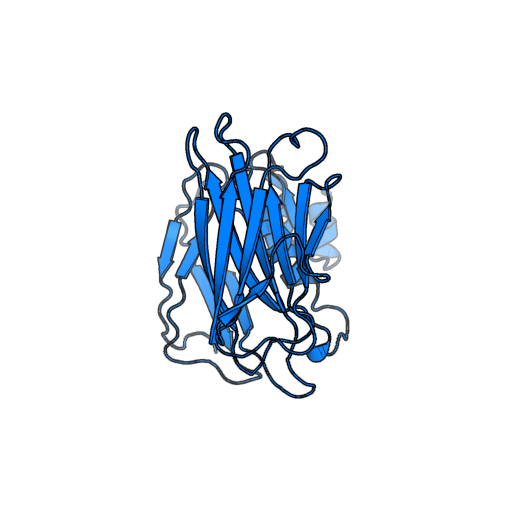CA 1
ATOM 1227 C C . VAL A 1 161 ? -6.756 11.025 5.705 1.00 98.25 161 VAL A C 1
ATOM 1229 O O . VAL A 1 161 ? -6.600 10.705 6.885 1.00 98.25 161 VAL A O 1
ATOM 1232 N N . ILE A 1 162 ? -5.818 11.609 4.969 1.00 97.88 162 ILE A N 1
ATOM 1233 C CA . ILE A 1 162 ? -4.519 12.056 5.462 1.00 97.88 162 ILE A CA 1
ATOM 1234 C C . ILE A 1 162 ? -4.645 13.552 5.718 1.00 97.88 162 ILE A C 1
ATOM 1236 O O . ILE A 1 162 ? -4.829 14.322 4.778 1.00 97.88 162 ILE A O 1
ATOM 1240 N N . TYR A 1 163 ? -4.572 13.969 6.976 1.00 96.94 163 TYR A N 1
ATOM 1241 C CA . TYR A 1 163 ? -4.558 15.375 7.364 1.00 96.94 163 TYR A CA 1
ATOM 1242 C C . TYR A 1 163 ? -3.119 15.841 7.525 1.00 96.94 163 TYR A C 1
ATOM 1244 O O . TYR A 1 163 ? -2.391 15.305 8.363 1.00 96.94 163 TYR A O 1
ATOM 1252 N N . ASN A 1 164 ? -2.735 16.860 6.762 1.00 94.38 164 ASN A N 1
ATOM 1253 C CA . ASN A 1 164 ? -1.441 17.503 6.908 1.00 94.38 164 ASN A CA 1
ATOM 1254 C C . ASN A 1 164 ? -1.463 18.425 8.137 1.0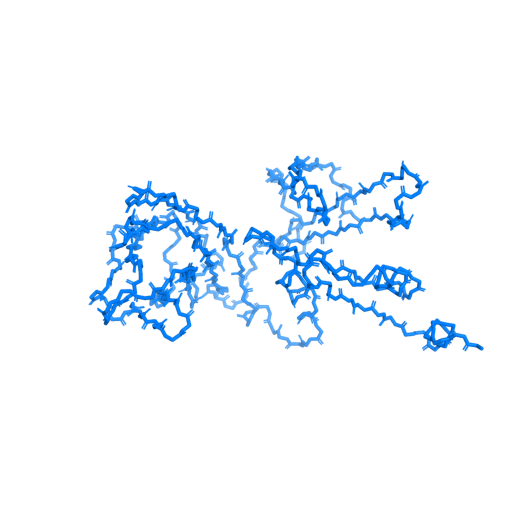0 94.38 164 ASN A C 1
ATOM 1256 O O . ASN A 1 164 ? -2.247 19.376 8.191 1.00 94.38 164 ASN A O 1
ATOM 1260 N N . GLN A 1 165 ? -0.627 18.134 9.137 1.00 91.94 165 GLN A N 1
ATOM 1261 C CA . GLN A 1 165 ? -0.535 18.947 10.353 1.00 91.94 165 GLN A CA 1
ATOM 1262 C C . GLN A 1 165 ? 0.427 20.128 10.218 1.00 91.94 165 GLN A C 1
ATOM 1264 O O . GLN A 1 165 ? 0.402 21.018 11.072 1.00 91.94 165 GLN A O 1
ATOM 1269 N N . ASP A 1 166 ? 1.249 20.145 9.169 1.00 88.38 166 ASP A N 1
ATOM 1270 C CA . ASP A 1 166 ? 2.166 21.230 8.855 1.00 88.38 166 ASP A CA 1
ATOM 1271 C C . ASP A 1 166 ? 2.112 21.571 7.362 1.00 88.38 166 ASP A C 1
ATOM 1273 O O . ASP A 1 166 ? 2.746 20.959 6.504 1.00 88.38 166 ASP A O 1
ATOM 1277 N N . THR A 1 167 ? 1.329 22.597 7.041 1.00 90.50 167 THR A N 1
ATOM 1278 C CA . THR A 1 167 ? 1.130 23.040 5.659 1.00 90.50 167 THR A CA 1
ATOM 1279 C C . THR A 1 167 ? 2.223 23.991 5.173 1.00 90.50 167 THR A C 1
ATOM 1281 O O . THR A 1 167 ? 2.058 24.597 4.115 1.00 90.50 167 THR A O 1
ATOM 1284 N N . THR A 1 168 ? 3.292 24.204 5.948 1.00 88.31 168 THR A N 1
ATOM 1285 C CA . THR A 1 168 ? 4.345 25.170 5.598 1.00 88.31 168 THR A CA 1
ATOM 1286 C C . THR A 1 168 ? 5.410 24.589 4.672 1.00 88.31 168 THR A C 1
ATOM 1288 O O . THR A 1 168 ? 6.065 25.351 3.961 1.00 88.31 168 THR A O 1
ATOM 1291 N N . VAL A 1 169 ? 5.547 23.260 4.622 1.00 87.69 169 VAL A N 1
ATOM 1292 C CA . VAL A 1 169 ? 6.554 22.563 3.814 1.00 87.69 169 VAL A CA 1
ATOM 1293 C C . VAL A 1 169 ? 5.894 21.478 2.967 1.00 87.69 169 VAL A C 1
ATOM 1295 O O . VAL A 1 169 ? 5.042 20.721 3.437 1.00 87.69 169 VAL A O 1
ATOM 1298 N N . ALA A 1 170 ? 6.308 21.405 1.704 1.00 91.12 170 ALA A N 1
ATOM 1299 C CA . ALA A 1 170 ? 5.897 20.333 0.811 1.00 91.12 170 ALA A CA 1
ATOM 1300 C C . ALA A 1 170 ? 6.556 19.009 1.218 1.00 91.12 170 ALA A C 1
ATOM 1302 O O . ALA A 1 170 ? 7.732 18.982 1.582 1.00 91.12 170 ALA A O 1
ATOM 1303 N N . HIS A 1 171 ? 5.802 17.920 1.160 1.00 91.56 171 HIS A N 1
ATOM 1304 C CA . HIS A 1 171 ? 6.301 16.587 1.472 1.00 91.56 171 HIS A CA 1
ATOM 1305 C C . HIS A 1 171 ? 5.403 15.509 0.878 1.00 91.56 171 HIS A C 1
ATOM 1307 O O . HIS A 1 171 ? 4.249 15.757 0.535 1.00 91.56 171 HIS A O 1
ATOM 1313 N N . ASP A 1 172 ? 5.925 14.290 0.850 1.00 89.81 172 ASP A N 1
ATOM 1314 C CA . ASP A 1 172 ? 5.202 13.130 0.352 1.00 89.81 172 ASP A CA 1
ATOM 1315 C C . ASP A 1 172 ? 4.866 12.164 1.486 1.00 89.81 172 ASP A C 1
ATOM 1317 O O . ASP A 1 172 ? 5.577 12.069 2.497 1.00 89.81 172 ASP A O 1
ATOM 1321 N N . VAL A 1 173 ? 3.779 11.419 1.297 1.00 92.62 173 VAL A N 1
ATOM 1322 C CA . VAL A 1 173 ? 3.354 10.334 2.180 1.00 92.62 173 VAL A CA 1
ATOM 1323 C C . VAL A 1 173 ? 3.169 9.066 1.357 1.00 92.62 173 VAL A C 1
ATOM 1325 O O . VAL A 1 173 ? 2.300 9.000 0.491 1.00 92.62 173 VAL A O 1
ATOM 1328 N N . ILE A 1 174 ? 3.955 8.033 1.649 1.00 90.94 174 ILE A N 1
ATOM 1329 C CA . ILE A 1 174 ? 3.752 6.693 1.096 1.00 90.94 174 ILE A CA 1
ATOM 1330 C C . ILE A 1 174 ? 2.606 6.032 1.851 1.00 90.94 174 ILE A C 1
ATOM 1332 O O . ILE A 1 174 ? 2.678 5.843 3.067 1.00 90.94 174 ILE A O 1
ATOM 1336 N N . VAL A 1 175 ? 1.576 5.641 1.110 1.00 94.50 175 VAL A N 1
ATOM 1337 C CA . VAL A 1 175 ? 0.435 4.858 1.573 1.00 94.50 175 VAL A CA 1
ATOM 1338 C C . VAL A 1 175 ? 0.684 3.397 1.222 1.00 94.50 175 VAL A C 1
ATOM 1340 O O . VAL A 1 175 ? 0.824 3.055 0.052 1.00 94.50 175 VAL A O 1
ATOM 1343 N N . SER A 1 176 ? 0.725 2.525 2.225 1.00 92.69 176 SER A N 1
ATOM 1344 C CA . SER A 1 176 ? 0.869 1.079 2.054 1.00 92.69 176 SER A CA 1
ATOM 1345 C C . SER A 1 176 ? -0.234 0.368 2.820 1.00 92.69 176 SER A C 1
ATOM 1347 O O . SER A 1 176 ? -0.201 0.300 4.049 1.00 92.69 176 SER A O 1
ATOM 1349 N N . ILE A 1 177 ? -1.173 -0.223 2.090 1.00 95.19 177 ILE A N 1
ATOM 1350 C CA . ILE A 1 177 ? -2.255 -1.020 2.661 1.00 95.19 177 ILE A CA 1
ATOM 1351 C C . ILE A 1 177 ? -2.052 -2.466 2.255 1.00 95.19 177 ILE A C 1
ATOM 1353 O O . ILE A 1 177 ? -1.916 -2.789 1.074 1.00 95.19 177 ILE A O 1
ATOM 1357 N N . ALA A 1 178 ? -2.018 -3.334 3.251 1.00 92.06 178 ALA A N 1
ATOM 1358 C CA . ALA A 1 178 ? -1.786 -4.749 3.053 1.00 92.06 178 ALA A CA 1
ATOM 1359 C C . ALA A 1 178 ? -2.629 -5.569 4.021 1.00 92.06 178 ALA A C 1
ATOM 1361 O O . ALA A 1 178 ? -3.001 -5.098 5.097 1.00 92.06 178 ALA A O 1
ATOM 1362 N N . SER A 1 179 ? -2.906 -6.801 3.627 1.00 92.75 179 SER A N 1
ATOM 1363 C CA . SER A 1 179 ? -3.736 -7.738 4.368 1.00 92.75 179 SER A CA 1
ATOM 1364 C C . SER A 1 179 ? -3.201 -9.160 4.213 1.00 92.75 179 SER A C 1
ATOM 1366 O O . SER A 1 179 ? -2.174 -9.387 3.577 1.00 92.75 179 SER A O 1
ATOM 1368 N N . TYR A 1 180 ? -3.883 -10.115 4.821 1.00 90.06 180 TYR A N 1
ATOM 1369 C CA . TYR A 1 180 ? -3.659 -11.545 4.669 1.00 90.06 180 TYR A CA 1
ATOM 1370 C C . TYR A 1 180 ? -4.981 -12.210 4.306 1.00 90.06 180 TYR A C 1
ATOM 1372 O O . TYR A 1 180 ? -6.052 -11.614 4.468 1.00 90.06 180 TYR A O 1
ATOM 1380 N N . LEU A 1 181 ? -4.898 -13.464 3.860 1.00 88.62 181 LEU A N 1
ATOM 1381 C CA . LEU A 1 181 ? -6.078 -14.279 3.584 1.00 88.62 181 LEU A CA 1
ATOM 1382 C C . LEU A 1 181 ? -7.025 -14.269 4.779 1.00 88.62 181 LEU A C 1
ATOM 1384 O O . LEU A 1 181 ? -6.590 -14.427 5.928 1.00 88.62 181 LEU A O 1
ATOM 1388 N N . SER A 1 182 ? -8.311 -14.076 4.496 1.00 89.38 182 SER A N 1
ATOM 1389 C CA . SER A 1 182 ? -9.351 -13.997 5.517 1.00 89.38 182 SER A CA 1
ATOM 1390 C C . SER A 1 182 ? -9.423 -15.295 6.322 1.00 89.38 182 SER A C 1
ATOM 1392 O O . SER A 1 182 ? -9.534 -15.250 7.548 1.00 89.38 182 SER A O 1
ATOM 1394 N N . GLN A 1 183 ? -9.290 -16.443 5.650 1.00 87.88 183 GLN A N 1
ATOM 1395 C CA . GLN A 1 183 ? -9.301 -17.780 6.245 1.00 87.88 183 GLN A CA 1
ATOM 1396 C C . GLN A 1 183 ? -8.386 -18.747 5.484 1.00 87.88 183 GLN A C 1
ATOM 1398 O O . GLN A 1 183 ? -8.005 -18.510 4.336 1.00 87.88 183 GLN A O 1
ATOM 1403 N N . GLU A 1 184 ? -8.018 -19.845 6.140 1.00 82.62 184 GLU A N 1
ATOM 1404 C CA . GLU A 1 184 ? -7.238 -20.910 5.514 1.00 82.62 184 GLU A CA 1
ATOM 1405 C C . GLU A 1 184 ? -8.065 -21.598 4.415 1.00 82.62 184 GLU A C 1
ATOM 1407 O O . GLU A 1 184 ? -9.255 -21.858 4.588 1.00 82.62 184 GLU A O 1
ATOM 1412 N N . GLY A 1 185 ? -7.445 -21.869 3.264 1.00 77.88 185 GLY A N 1
ATOM 1413 C CA . GLY A 1 185 ? -8.112 -22.484 2.110 1.00 77.88 185 GLY A CA 1
ATOM 1414 C C . GLY A 1 185 ? -8.914 -21.524 1.223 1.00 77.88 185 GLY A C 1
ATOM 1415 O O . GLY A 1 185 ? -9.519 -21.980 0.252 1.00 77.88 185 GLY A O 1
ATOM 1416 N N . VAL A 1 186 ? -8.917 -20.220 1.518 1.00 81.56 186 VAL A N 1
ATOM 1417 C CA . VAL A 1 186 ? -9.487 -19.199 0.632 1.00 81.56 186 VAL A CA 1
ATOM 1418 C C . VAL A 1 186 ? -8.412 -18.684 -0.315 1.00 81.56 186 VAL A C 1
ATOM 1420 O O . VAL A 1 186 ? -7.391 -18.180 0.129 1.00 81.56 186 VAL A O 1
ATOM 1423 N N . ASP A 1 187 ? -8.651 -18.778 -1.620 1.00 78.81 187 ASP A N 1
ATOM 1424 C CA . ASP A 1 187 ? -7.689 -18.337 -2.630 1.00 78.81 187 ASP A CA 1
ATOM 1425 C C . ASP A 1 187 ? -7.927 -16.854 -2.992 1.00 78.81 187 ASP A C 1
ATOM 1427 O O . ASP A 1 187 ? -9.024 -16.537 -3.487 1.00 78.81 187 ASP A O 1
ATOM 1431 N N . PRO A 1 188 ? -6.946 -15.950 -2.779 1.00 78.44 188 PRO A N 1
ATOM 1432 C CA . PRO A 1 188 ? -7.073 -14.545 -3.144 1.00 78.44 188 PRO A CA 1
ATOM 1433 C C . PRO A 1 188 ? -6.885 -14.359 -4.650 1.00 78.44 188 PRO A C 1
ATOM 1435 O O . PRO A 1 188 ? -6.409 -15.252 -5.362 1.00 78.44 188 PRO A O 1
ATOM 1438 N N . ILE A 1 189 ? -7.201 -13.161 -5.131 1.00 77.56 189 ILE A N 1
ATOM 1439 C CA . ILE A 1 189 ? -6.754 -12.723 -6.451 1.00 77.56 189 ILE A CA 1
ATOM 1440 C C . ILE A 1 189 ? -5.286 -12.296 -6.338 1.00 77.56 189 ILE A C 1
ATOM 1442 O O . ILE A 1 189 ? -4.937 -11.427 -5.541 1.00 77.56 189 ILE A O 1
ATOM 1446 N N . ILE A 1 190 ? -4.424 -12.925 -7.133 1.00 75.12 190 ILE A N 1
ATOM 1447 C CA . ILE A 1 190 ? -2.992 -12.645 -7.212 1.00 75.12 190 ILE A CA 1
ATOM 1448 C C . ILE A 1 190 ? -2.704 -12.043 -8.581 1.00 75.12 190 ILE A C 1
ATOM 1450 O O . ILE A 1 190 ? -3.111 -12.594 -9.604 1.00 75.12 190 ILE A O 1
ATOM 1454 N N . ILE A 1 191 ? -1.964 -10.937 -8.584 1.00 76.75 191 ILE A N 1
ATOM 1455 C CA . ILE A 1 191 ? -1.429 -10.315 -9.793 1.00 76.75 191 ILE A CA 1
ATOM 1456 C C . ILE A 1 191 ? 0.081 -10.535 -9.795 1.00 76.75 191 ILE A C 1
ATOM 1458 O O . ILE A 1 191 ? 0.759 -10.238 -8.814 1.00 76.75 191 ILE A O 1
ATOM 1462 N N . SER A 1 192 ? 0.612 -11.075 -10.885 1.00 74.25 192 SER A N 1
ATOM 1463 C CA . SER A 1 192 ? 2.050 -11.189 -11.140 1.00 74.25 192 SER A CA 1
ATOM 1464 C C . SER A 1 192 ? 2.377 -10.461 -12.433 1.00 74.25 192 SER A C 1
ATOM 1466 O O . SER A 1 192 ? 1.630 -10.584 -13.396 1.00 74.25 192 SER A O 1
ATOM 1468 N N . SER A 1 193 ? 3.473 -9.710 -12.477 1.00 73.81 193 SER A N 1
ATOM 1469 C CA . SER A 1 193 ? 3.915 -9.005 -13.681 1.00 73.81 193 SER A CA 1
ATOM 1470 C C . SER A 1 193 ? 5.328 -9.421 -14.067 1.00 73.81 193 SER A C 1
ATOM 1472 O O . SER A 1 193 ? 6.168 -9.718 -13.216 1.00 73.81 193 SER A O 1
ATOM 1474 N N . PHE A 1 194 ? 5.586 -9.466 -15.372 1.00 70.88 194 PHE A N 1
ATOM 1475 C CA . PHE A 1 194 ? 6.868 -9.878 -15.926 1.00 70.88 194 PHE A CA 1
ATOM 1476 C C . PHE A 1 194 ? 7.213 -9.025 -17.144 1.00 70.88 194 PHE A C 1
ATOM 1478 O O . PHE A 1 194 ? 6.371 -8.765 -18.004 1.00 70.88 194 PHE A O 1
ATOM 1485 N N . LEU A 1 195 ? 8.478 -8.620 -17.235 1.00 69.00 195 LEU A N 1
ATOM 1486 C CA . LEU A 1 195 ? 9.031 -7.992 -18.429 1.00 69.00 195 LEU A CA 1
ATOM 1487 C C . LEU A 1 195 ? 9.700 -9.065 -19.282 1.00 69.00 195 LEU A C 1
ATOM 1489 O O . LEU A 1 195 ? 10.590 -9.773 -18.811 1.00 69.00 195 LEU A O 1
ATOM 1493 N N . CYS A 1 196 ? 9.294 -9.172 -20.543 1.00 58.12 196 CYS A N 1
ATOM 1494 C CA . CYS A 1 196 ? 9.956 -10.021 -21.520 1.00 58.12 196 CYS A CA 1
ATOM 1495 C C . CYS A 1 196 ? 10.622 -9.137 -22.577 1.00 58.12 196 CYS A C 1
ATOM 1497 O O . CYS A 1 196 ? 9.962 -8.392 -23.303 1.00 58.12 196 CYS A O 1
ATOM 1499 N N . GLY A 1 197 ? 11.947 -9.215 -22.661 1.00 51.09 197 GLY A N 1
ATOM 1500 C CA . GLY A 1 197 ? 12.726 -8.476 -23.645 1.00 51.09 197 GLY A CA 1
ATOM 1501 C C . GLY A 1 197 ? 14.160 -8.977 -23.682 1.00 51.09 197 GLY A C 1
ATOM 1502 O O . GLY A 1 197 ? 14.900 -8.871 -22.706 1.00 51.09 197 GLY A O 1
ATOM 1503 N N . LEU A 1 198 ? 14.569 -9.541 -24.818 1.00 43.91 198 LEU A N 1
ATOM 1504 C CA . LEU A 1 198 ? 15.939 -9.994 -25.024 1.00 43.91 198 LEU A CA 1
ATOM 1505 C C . LEU A 1 198 ? 16.839 -8.761 -25.222 1.00 43.91 198 LEU A C 1
ATOM 1507 O O . LEU A 1 198 ? 16.889 -8.199 -26.321 1.00 43.91 198 LEU A O 1
ATOM 1511 N N . ARG A 1 199 ? 17.574 -8.393 -24.164 1.00 45.81 199 ARG A N 1
ATOM 1512 C CA . ARG A 1 199 ? 18.497 -7.244 -24.057 1.00 45.81 199 ARG A CA 1
ATOM 1513 C C . ARG A 1 199 ? 17.790 -5.890 -23.956 1.00 45.81 199 ARG A C 1
ATOM 1515 O O . ARG A 1 199 ? 17.502 -5.248 -24.964 1.00 45.81 199 ARG A O 1
ATOM 1522 N N . ILE A 1 200 ? 17.628 -5.419 -22.722 1.00 46.69 200 ILE A N 1
ATOM 1523 C CA . ILE A 1 200 ? 17.362 -4.011 -22.415 1.00 46.69 200 ILE A CA 1
ATOM 1524 C C . ILE A 1 200 ? 18.691 -3.266 -22.597 1.00 46.69 200 ILE A C 1
ATOM 1526 O O . ILE A 1 200 ? 19.505 -3.167 -21.687 1.00 46.69 200 ILE A O 1
ATOM 1530 N N . GLY A 1 201 ? 18.961 -2.836 -23.825 1.00 42.66 201 GLY A N 1
ATOM 1531 C CA . GLY A 1 201 ? 20.110 -2.007 -24.168 1.00 42.66 201 GLY A CA 1
ATOM 1532 C C . GLY A 1 201 ? 19.619 -0.806 -24.958 1.00 42.66 201 GLY A C 1
ATOM 1533 O O . GLY A 1 201 ? 18.896 -0.976 -25.940 1.00 42.66 201 GLY A O 1
ATOM 1534 N N . VAL A 1 202 ? 20.024 0.389 -24.525 1.00 43.00 202 VAL A N 1
ATOM 1535 C CA . VAL A 1 202 ? 19.691 1.695 -25.126 1.00 43.00 202 VAL A CA 1
ATOM 1536 C C . VAL A 1 202 ? 20.008 1.747 -26.633 1.00 43.00 202 VAL A C 1
ATOM 1538 O O . VAL A 1 202 ? 19.412 2.530 -27.364 1.00 43.00 202 VAL A O 1
ATOM 1541 N N . ASP A 1 203 ? 20.859 0.846 -27.126 1.00 46.53 203 ASP A N 1
ATOM 1542 C CA . ASP A 1 203 ? 21.364 0.861 -28.498 1.00 46.53 203 ASP A CA 1
ATOM 1543 C C . ASP A 1 203 ? 20.438 0.255 -29.568 1.00 46.53 203 ASP A C 1
ATOM 1545 O O . ASP A 1 203 ? 20.766 0.360 -30.746 1.00 46.53 203 ASP A O 1
ATOM 1549 N N . ASN A 1 204 ? 19.307 -0.388 -29.232 1.00 44.06 204 ASN A N 1
ATOM 1550 C CA . ASN A 1 204 ? 18.646 -1.274 -30.211 1.00 44.06 204 ASN A CA 1
ATOM 1551 C C . ASN A 1 204 ? 17.137 -1.121 -30.457 1.00 44.06 204 ASN A C 1
ATOM 1553 O O . ASN A 1 204 ? 16.594 -2.018 -31.087 1.00 44.06 204 ASN A O 1
ATOM 1557 N N . ASN A 1 205 ? 16.445 -0.051 -30.042 1.00 49.84 205 ASN A N 1
ATOM 1558 C CA . ASN A 1 205 ? 15.025 0.194 -30.404 1.00 49.84 205 ASN A CA 1
ATOM 1559 C C . ASN A 1 205 ? 14.112 -1.061 -30.310 1.00 49.84 205 ASN A C 1
ATOM 1561 O O . ASN A 1 205 ? 13.199 -1.243 -31.117 1.00 49.84 205 ASN A O 1
ATOM 1565 N N . LYS A 1 206 ? 14.426 -1.980 -29.385 1.00 54.62 206 LYS A N 1
ATOM 1566 C CA . LYS A 1 206 ? 13.777 -3.287 -29.268 1.00 54.62 206 LYS A CA 1
ATOM 1567 C C . LYS A 1 206 ? 12.549 -3.144 -28.392 1.00 54.62 206 LYS A C 1
ATOM 1569 O O . LYS A 1 206 ? 12.618 -2.548 -27.321 1.00 54.62 206 LYS A O 1
ATOM 1574 N N . GLU A 1 207 ? 11.450 -3.717 -28.859 1.00 60.88 207 GLU A N 1
ATOM 1575 C CA . GLU A 1 207 ? 10.187 -3.745 -28.134 1.00 60.88 207 GLU A CA 1
ATOM 1576 C C . GLU A 1 207 ? 10.359 -4.513 -26.817 1.00 60.88 207 GLU A C 1
ATOM 1578 O O . GLU A 1 207 ? 10.843 -5.648 -26.794 1.00 60.88 207 GLU A O 1
ATOM 1583 N N . VAL A 1 208 ? 9.986 -3.868 -25.713 1.00 66.75 208 VAL A N 1
ATOM 1584 C CA . VAL A 1 208 ? 9.850 -4.506 -24.403 1.00 66.75 208 VAL A CA 1
ATOM 1585 C C . VAL A 1 208 ? 8.387 -4.886 -24.255 1.00 66.75 208 VAL A C 1
ATOM 1587 O O . VAL A 1 208 ? 7.513 -4.029 -24.385 1.00 66.75 208 VAL A O 1
ATOM 1590 N N . VAL A 1 209 ? 8.119 -6.162 -23.991 1.00 73.19 209 VAL A N 1
ATOM 1591 C CA . VAL A 1 209 ? 6.753 -6.649 -23.801 1.00 73.19 209 VAL A CA 1
ATOM 1592 C C . VAL A 1 209 ? 6.486 -6.802 -22.310 1.00 73.19 209 VAL A C 1
ATOM 1594 O O . VAL A 1 209 ? 7.256 -7.443 -21.592 1.00 73.19 209 VAL A O 1
ATOM 1597 N N . VAL A 1 210 ? 5.391 -6.202 -21.849 1.00 76.88 210 VAL A N 1
ATOM 1598 C CA . VAL A 1 210 ? 4.926 -6.299 -20.463 1.00 76.88 210 VAL A CA 1
ATOM 1599 C C . VAL A 1 210 ? 3.809 -7.330 -20.401 1.00 76.88 210 VAL A C 1
ATOM 1601 O O . VAL A 1 210 ? 2.808 -7.203 -21.103 1.00 76.88 210 VAL A O 1
ATOM 1604 N N . TYR A 1 211 ? 3.979 -8.335 -19.550 1.00 76.69 211 TYR A N 1
ATOM 1605 C CA . TYR A 1 211 ? 2.963 -9.336 -19.257 1.00 76.69 211 TYR A CA 1
ATOM 1606 C C . TYR A 1 211 ? 2.477 -9.177 -17.822 1.00 76.69 211 TYR A C 1
ATOM 1608 O O . TYR A 1 211 ? 3.256 -8.848 -16.925 1.00 76.69 211 TYR A O 1
ATOM 1616 N N . ALA A 1 212 ? 1.197 -9.460 -17.606 1.00 79.75 212 ALA A N 1
ATOM 1617 C CA . ALA A 1 212 ? 0.646 -9.668 -16.280 1.00 79.75 212 ALA A CA 1
ATOM 1618 C C . ALA A 1 212 ? -0.262 -10.898 -16.284 1.00 79.75 212 ALA A C 1
ATOM 1620 O O . ALA A 1 212 ? -1.019 -11.109 -17.229 1.00 79.75 212 ALA A O 1
ATOM 1621 N N . ASP A 1 213 ? -0.175 -11.685 -15.222 1.00 78.12 213 ASP A N 1
ATOM 1622 C CA . ASP A 1 213 ? -1.071 -12.791 -14.919 1.00 78.12 213 ASP A CA 1
ATOM 1623 C C . ASP A 1 213 ? -1.937 -12.386 -13.724 1.00 78.12 213 ASP A C 1
ATOM 1625 O O . ASP A 1 213 ? -1.416 -12.033 -12.661 1.00 78.12 213 ASP A O 1
ATOM 1629 N N . VAL A 1 214 ? -3.256 -12.403 -13.919 1.00 81.19 214 VAL A N 1
ATOM 1630 C CA . VAL A 1 214 ? -4.248 -12.190 -12.865 1.00 81.19 214 VAL A CA 1
ATOM 1631 C C . VAL A 1 214 ? -4.957 -13.513 -12.650 1.00 81.19 214 VAL A C 1
ATOM 1633 O O . VAL A 1 214 ? -5.758 -13.943 -13.482 1.00 81.19 214 VAL A O 1
ATOM 1636 N N . ARG A 1 215 ? -4.694 -14.153 -11.515 1.00 77.12 215 ARG A N 1
ATOM 1637 C CA . ARG A 1 215 ? -5.237 -15.476 -11.212 1.00 77.12 215 ARG A CA 1
ATOM 1638 C C . ARG A 1 215 ? -5.851 -15.540 -9.832 1.00 77.12 215 ARG A C 1
ATOM 1640 O O . ARG A 1 215 ? -5.402 -14.892 -8.892 1.00 77.12 215 ARG A O 1
ATOM 1647 N N . ARG A 1 216 ? -6.852 -16.400 -9.703 1.00 77.19 216 ARG A N 1
ATOM 1648 C CA . ARG A 1 216 ? -7.360 -16.885 -8.426 1.00 77.19 216 ARG A CA 1
ATOM 1649 C C . ARG A 1 216 ? -7.078 -18.377 -8.375 1.00 77.19 216 ARG A C 1
ATOM 1651 O O . ARG A 1 216 ? -7.630 -19.146 -9.165 1.00 77.19 216 ARG A O 1
ATOM 1658 N N . ARG A 1 217 ? -6.186 -18.792 -7.474 1.00 75.25 217 ARG A N 1
ATOM 1659 C CA . ARG A 1 217 ? -5.673 -20.171 -7.401 1.00 75.25 217 ARG A CA 1
ATOM 1660 C C . ARG A 1 217 ? -4.977 -20.606 -8.706 1.00 75.25 217 ARG A C 1
ATOM 1662 O O . ARG A 1 217 ? -3.882 -20.136 -9.017 1.00 75.25 217 ARG A O 1
ATOM 1669 N N . PHE A 1 218 ? -5.622 -21.499 -9.458 1.00 71.25 218 PHE A N 1
ATOM 1670 C CA . PHE A 1 218 ? -5.180 -22.043 -10.745 1.00 71.25 218 PHE A CA 1
ATOM 1671 C C . PHE A 1 218 ? -6.016 -21.518 -11.921 1.00 71.25 218 PHE A C 1
ATOM 1673 O O . PHE A 1 218 ? -5.829 -21.974 -13.044 1.00 71.25 218 PHE A O 1
ATOM 1680 N N . PHE A 1 219 ? -6.962 -20.608 -11.670 1.00 75.12 219 PHE A N 1
ATOM 1681 C CA . PHE A 1 219 ? -7.868 -20.092 -12.690 1.00 75.12 219 PHE A CA 1
ATOM 1682 C C . PHE A 1 219 ? -7.539 -18.631 -13.021 1.00 75.12 219 PHE A C 1
ATOM 1684 O O . PHE A 1 219 ? -7.389 -17.830 -12.093 1.00 75.12 219 PHE A O 1
ATOM 1691 N N . PRO A 1 220 ? -7.460 -18.260 -14.310 1.00 78.81 220 PRO A N 1
ATOM 1692 C CA . PRO A 1 220 ? -7.304 -16.866 -14.710 1.00 78.81 220 PRO A CA 1
ATOM 1693 C C . PRO A 1 220 ? -8.570 -16.059 -14.382 1.00 78.81 220 PRO A C 1
ATOM 1695 O O . PRO A 1 220 ? -9.690 -16.570 -14.472 1.00 78.81 220 PRO A O 1
ATOM 1698 N N . VAL A 1 221 ? -8.401 -14.788 -14.014 1.00 80.56 221 VAL A N 1
ATOM 1699 C CA . VAL A 1 221 ? -9.501 -13.841 -13.773 1.00 80.56 221 VAL A CA 1
ATOM 1700 C C . VAL A 1 221 ? -9.753 -13.026 -15.041 1.00 80.56 221 VAL A C 1
ATOM 1702 O O . VAL A 1 221 ? -9.062 -12.046 -15.319 1.00 80.56 221 VAL A O 1
ATOM 1705 N N . VAL A 1 222 ? -10.768 -13.436 -15.801 1.00 80.44 222 VAL A N 1
ATOM 1706 C CA . VAL A 1 222 ? -11.137 -12.826 -17.089 1.00 80.44 222 VAL A CA 1
ATOM 1707 C C . VAL A 1 222 ? -11.882 -11.502 -16.895 1.00 80.44 222 VAL A C 1
ATOM 1709 O O . VAL A 1 222 ? -12.701 -11.376 -15.983 1.00 80.44 222 VAL A O 1
ATOM 1712 N N . GLY A 1 223 ? -11.645 -10.534 -17.786 1.00 79.12 223 GLY A N 1
ATOM 1713 C CA . GLY A 1 223 ? -12.339 -9.240 -17.790 1.00 79.12 223 GLY A CA 1
ATOM 1714 C C . GLY A 1 223 ? -11.755 -8.216 -16.815 1.00 79.12 223 GLY A C 1
ATOM 1715 O O . GLY A 1 223 ? -12.411 -7.224 -16.494 1.00 79.12 223 GLY A O 1
ATOM 1716 N N . SER A 1 224 ? -10.532 -8.454 -16.342 1.00 81.62 224 SER A N 1
ATOM 1717 C CA . SER A 1 224 ? -9.802 -7.525 -15.483 1.00 81.62 224 SER A CA 1
ATOM 1718 C C . SER A 1 224 ? -9.198 -6.390 -16.312 1.00 81.62 224 SER A C 1
ATOM 1720 O O . SER A 1 224 ? -8.550 -6.629 -17.329 1.00 81.62 224 SER A O 1
ATOM 1722 N N . THR A 1 225 ? -9.340 -5.147 -15.851 1.00 85.62 225 THR A N 1
ATOM 1723 C CA . THR A 1 225 ? -8.568 -4.023 -16.399 1.00 85.62 225 THR A CA 1
ATOM 1724 C C . THR A 1 225 ? -7.218 -3.969 -15.699 1.00 85.62 225 THR A C 1
ATOM 1726 O O . THR A 1 225 ? -7.142 -3.586 -14.533 1.00 85.62 225 THR A O 1
ATOM 1729 N N . VAL A 1 226 ? -6.152 -4.339 -16.407 1.00 84.06 226 VAL A N 1
ATOM 1730 C CA . VAL A 1 226 ? -4.782 -4.258 -15.888 1.00 84.06 226 VAL A CA 1
ATOM 1731 C C . VAL A 1 226 ? -4.083 -3.043 -16.480 1.00 84.06 226 VAL A C 1
ATOM 1733 O O . VAL A 1 226 ? -4.000 -2.901 -17.699 1.00 84.06 226 VAL A O 1
ATOM 1736 N N . ILE A 1 227 ? -3.567 -2.174 -15.614 1.00 86.38 227 ILE A N 1
ATOM 1737 C CA . ILE A 1 227 ? -2.761 -1.009 -15.987 1.00 86.38 227 ILE A CA 1
ATOM 1738 C C . ILE A 1 227 ? -1.360 -1.239 -15.428 1.00 86.38 227 ILE A C 1
ATOM 1740 O O . ILE A 1 227 ? -1.187 -1.383 -14.220 1.00 86.38 227 ILE A O 1
ATOM 1744 N N . ALA A 1 228 ? -0.370 -1.318 -16.310 1.00 83.19 228 ALA A N 1
ATOM 1745 C CA . ALA A 1 228 ? 1.033 -1.427 -15.953 1.00 83.19 228 ALA A CA 1
ATOM 1746 C C . ALA A 1 228 ? 1.686 -0.044 -15.964 1.00 83.19 228 ALA A C 1
ATOM 1748 O O . ALA A 1 228 ? 1.523 0.709 -16.921 1.00 83.19 228 ALA A O 1
ATOM 1749 N N . THR A 1 229 ? 2.474 0.262 -14.939 1.00 81.31 229 THR A N 1
ATOM 1750 C CA . THR A 1 229 ? 3.304 1.470 -14.894 1.00 81.31 229 THR A CA 1
ATOM 1751 C C . THR A 1 229 ? 4.751 1.081 -15.172 1.00 81.31 229 THR A C 1
ATOM 1753 O O . THR A 1 229 ? 5.346 0.303 -14.430 1.00 81.31 229 THR A O 1
ATOM 1756 N N . VAL A 1 230 ? 5.317 1.599 -16.261 1.00 78.94 230 VAL A N 1
ATOM 1757 C CA . VAL A 1 230 ? 6.698 1.341 -16.679 1.00 78.94 230 VAL A CA 1
ATOM 1758 C C . VAL A 1 230 ? 7.563 2.531 -16.296 1.00 78.94 230 VAL A C 1
ATOM 1760 O O . VAL A 1 230 ? 7.412 3.621 -16.848 1.00 78.94 230 VAL A O 1
ATOM 1763 N N . GLU A 1 231 ? 8.491 2.316 -15.369 1.00 74.50 231 GLU A N 1
ATOM 1764 C CA . GLU A 1 231 ? 9.464 3.323 -14.949 1.00 74.50 231 GLU A CA 1
ATOM 1765 C C . GLU A 1 231 ? 10.812 3.113 -15.648 1.00 74.50 231 GLU A C 1
ATOM 1767 O O . GLU A 1 231 ? 11.249 1.987 -15.892 1.00 74.50 231 GLU A O 1
ATOM 1772 N N . THR A 1 232 ? 11.498 4.213 -15.960 1.00 71.69 232 THR A N 1
ATOM 1773 C CA . THR A 1 232 ? 12.861 4.190 -16.509 1.00 71.69 232 THR A CA 1
ATOM 1774 C C . THR A 1 232 ? 13.772 5.077 -15.659 1.00 71.69 232 THR A C 1
ATOM 1776 O O . THR A 1 232 ? 13.277 6.017 -15.037 1.00 71.69 232 THR A O 1
ATOM 1779 N N . PRO A 1 233 ? 15.100 4.843 -15.633 1.00 67.12 233 PRO A N 1
ATOM 1780 C CA . PRO A 1 233 ? 16.002 5.611 -14.771 1.00 67.12 233 PRO A CA 1
ATOM 1781 C C . PRO A 1 233 ? 16.007 7.128 -15.017 1.00 67.12 233 PRO A C 1
ATOM 1783 O O . PRO A 1 233 ? 16.376 7.879 -14.126 1.00 67.12 233 PRO A O 1
ATOM 1786 N N . ILE A 1 234 ? 15.651 7.592 -16.221 1.00 66.31 234 ILE A N 1
ATOM 1787 C CA . ILE A 1 234 ? 15.777 9.010 -16.617 1.00 66.31 234 ILE A CA 1
ATOM 1788 C C . ILE A 1 234 ? 14.492 9.536 -17.289 1.00 66.31 234 ILE A C 1
ATOM 1790 O O . ILE A 1 234 ? 14.510 10.570 -17.952 1.00 66.31 234 ILE A O 1
ATOM 1794 N N . GLY A 1 235 ? 13.370 8.825 -17.163 1.00 68.94 235 GLY A N 1
ATOM 1795 C CA . GLY A 1 235 ? 12.135 9.141 -17.883 1.00 68.94 235 GLY A CA 1
ATOM 1796 C C . GLY A 1 235 ? 10.910 9.238 -16.987 1.00 68.94 235 GLY A C 1
ATOM 1797 O O . GLY A 1 235 ? 10.906 8.791 -15.843 1.00 68.94 235 GLY A O 1
ATOM 1798 N N . VAL A 1 236 ? 9.853 9.828 -17.541 1.00 72.81 236 VAL A N 1
ATOM 1799 C CA . VAL A 1 236 ? 8.535 9.865 -16.900 1.00 72.81 236 VAL A CA 1
ATOM 1800 C C . VAL A 1 236 ? 7.934 8.456 -16.945 1.00 72.81 236 VAL A C 1
ATOM 1802 O O . VAL A 1 236 ? 8.014 7.821 -18.001 1.00 72.81 236 VAL A O 1
ATOM 1805 N N . PRO A 1 237 ? 7.339 7.961 -15.843 1.00 76.38 237 PRO A N 1
ATOM 1806 C CA . PRO A 1 237 ? 6.611 6.702 -15.855 1.00 76.38 237 PRO A CA 1
ATOM 1807 C C . PRO A 1 237 ? 5.539 6.682 -16.949 1.00 76.38 237 PRO A C 1
ATOM 1809 O O . PRO A 1 237 ? 4.818 7.662 -17.142 1.00 76.38 237 PRO A O 1
ATOM 1812 N N . VAL A 1 238 ? 5.432 5.566 -17.663 1.00 80.44 238 VAL A N 1
ATOM 1813 C CA . VAL A 1 238 ? 4.429 5.370 -18.715 1.00 80.44 238 VAL A CA 1
ATOM 1814 C C . VAL A 1 238 ? 3.377 4.392 -18.219 1.00 80.44 238 VAL A C 1
ATOM 1816 O O . VAL A 1 238 ? 3.713 3.285 -17.808 1.00 80.44 238 VAL A O 1
ATOM 1819 N N . GLU A 1 239 ? 2.106 4.779 -18.284 1.00 83.00 239 GLU A N 1
ATOM 1820 C CA . GLU A 1 239 ? 0.990 3.869 -18.028 1.00 83.00 239 GLU A CA 1
ATOM 1821 C C . GLU A 1 239 ? 0.583 3.149 -19.318 1.00 83.00 239 GLU A C 1
ATOM 1823 O O . GLU A 1 239 ? 0.368 3.769 -20.361 1.00 83.00 239 GLU A O 1
ATOM 1828 N N . LEU A 1 240 ? 0.471 1.828 -19.239 1.00 83.50 240 LEU A N 1
ATOM 1829 C CA . LEU A 1 240 ? 0.085 0.953 -20.333 1.00 83.50 240 LEU A CA 1
ATOM 1830 C C . LEU A 1 240 ? -1.062 0.055 -19.870 1.00 83.50 240 LEU A C 1
ATOM 1832 O O . LEU A 1 240 ? -0.880 -0.796 -19.002 1.00 83.50 240 LEU A O 1
ATOM 1836 N N . GLN A 1 241 ? -2.240 0.202 -20.473 1.00 86.81 241 GLN A N 1
ATOM 1837 C CA . GLN A 1 241 ? -3.302 -0.783 -20.286 1.00 86.81 241 GLN A CA 1
ATOM 1838 C C . GLN A 1 241 ? -2.927 -2.070 -21.030 1.00 86.81 241 GLN A C 1
ATOM 1840 O O . GLN A 1 241 ? -2.678 -2.045 -22.236 1.00 86.81 241 GLN A O 1
ATOM 1845 N N . LEU A 1 242 ? -2.881 -3.191 -20.311 1.00 83.88 242 LEU A N 1
ATOM 1846 C CA . LEU A 1 242 ? -2.585 -4.494 -20.896 1.00 83.88 242 LEU A CA 1
ATOM 1847 C C . LEU A 1 242 ? -3.852 -5.095 -21.506 1.00 83.88 242 LEU A C 1
ATOM 1849 O O . LEU A 1 242 ? -4.945 -4.999 -20.946 1.00 83.88 242 LEU A O 1
ATOM 1853 N N . ASN A 1 243 ? -3.693 -5.725 -22.666 1.00 80.62 243 ASN A N 1
ATOM 1854 C CA . ASN A 1 243 ? -4.792 -6.387 -23.355 1.00 80.62 243 ASN A CA 1
ATOM 1855 C C . ASN A 1 243 ? -5.030 -7.775 -22.747 1.00 80.62 243 ASN A C 1
ATOM 1857 O O . ASN A 1 243 ? -4.126 -8.609 -22.756 1.00 80.62 243 ASN A O 1
ATOM 1861 N N . ASP A 1 244 ? -6.255 -8.045 -22.292 1.00 71.88 244 ASP A N 1
ATOM 1862 C CA . ASP A 1 244 ? -6.707 -9.381 -21.882 1.00 71.88 244 ASP A CA 1
ATOM 1863 C C . ASP A 1 244 ? -6.994 -10.230 -23.134 1.00 71.88 244 ASP A C 1
ATOM 1865 O O . ASP A 1 244 ? -8.130 -10.363 -23.589 1.00 71.88 244 ASP A O 1
ATOM 1869 N N . ASN A 1 245 ? -5.932 -10.713 -23.783 1.00 66.69 245 ASN A N 1
ATOM 1870 C CA . ASN A 1 245 ? -6.022 -11.539 -24.992 1.00 66.69 245 ASN A CA 1
ATOM 1871 C C . ASN A 1 245 ? -5.847 -13.041 -24.710 1.00 66.69 245 ASN A C 1
ATOM 1873 O O . ASN A 1 245 ? -5.689 -13.817 -25.652 1.00 66.69 245 ASN A O 1
ATOM 1877 N N . GLY A 1 246 ? -5.842 -13.453 -23.436 1.00 56.84 246 GLY A N 1
ATOM 1878 C CA . GLY A 1 246 ? -5.650 -14.850 -23.045 1.00 56.84 246 GLY A CA 1
ATOM 1879 C C . GLY A 1 246 ? -4.291 -15.443 -23.440 1.00 56.84 246 GLY A C 1
ATOM 1880 O O . GLY A 1 246 ? -4.154 -16.663 -23.453 1.00 56.84 246 GLY A O 1
ATOM 1881 N N . ALA A 1 247 ? -3.283 -14.620 -23.761 1.00 56.84 247 ALA A N 1
ATOM 1882 C CA . ALA A 1 247 ? -1.945 -15.094 -24.136 1.00 56.84 247 ALA A CA 1
ATOM 1883 C C . ALA A 1 247 ? -1.130 -15.665 -22.957 1.00 56.84 247 ALA A C 1
ATOM 1885 O O . ALA A 1 247 ? 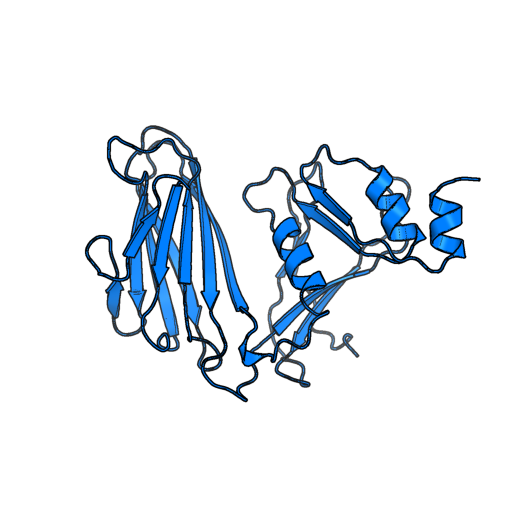-0.008 -16.117 -23.162 1.00 56.84 247 ALA A O 1
ATOM 1886 N N . GLY A 1 248 ? -1.676 -15.644 -21.737 1.00 49.25 248 GLY A N 1
ATOM 1887 C CA . GLY A 1 248 ? -1.060 -16.183 -20.520 1.00 49.25 248 GLY A CA 1
ATOM 1888 C C . GLY A 1 248 ? -1.247 -17.693 -20.333 1.00 49.25 248 GLY A C 1
ATOM 1889 O O . GLY A 1 248 ? -1.607 -18.108 -19.234 1.00 49.25 248 GLY A O 1
ATOM 1890 N N . MET A 1 249 ? -1.048 -18.496 -21.386 1.00 34.19 249 MET A N 1
ATOM 1891 C CA . MET A 1 249 ? -0.952 -19.963 -21.282 1.00 34.19 249 MET A CA 1
ATOM 1892 C C . MET A 1 249 ? 0.493 -20.441 -21.357 1.00 34.19 249 MET A C 1
ATOM 1894 O O . MET A 1 249 ? 1.230 -19.938 -22.234 1.00 34.19 249 MET A O 1
#